Protein AF-A0A2D4GX31-F1 (afdb_monomer_lite)

pLDDT: mean 89.74, std 9.69, range [48.53, 98.44]

Organism: Micrurus corallinus (NCBI:txid54390)

Foldseek 3Di:
DFQFFDAFADPVPDPDAFPGWTFAWLPADPVNQWTDDPRGTDELQNLQCVQQNPQKGFDDLCLQQVQQQVQDQFHALDDDVPGGHRDDNQLSPQFFTKIARGDPPPHDPAKDWDQDPNGTIIGGFDCPDPVDPTSRGHDFRYAPDNQWTHDSSGTGGSVPRPDDDDCCVQQVVAAGAINVRAGFGHAQADDRRRPHGFGTGTPRRDHNDDDCVVVVVVCCCVVPVVVVVVVVVVCVVCVVVVVVVVVVVVVVVVVVD

InterPro domains:
  IPR000742 EGF-like domain [PS01186] (183-194)
  IPR000742 EGF-like domain [PS50026] (161-195)
  IPR006149 EB domain [PF01683] (144-188)
  IPR006586 ADAM, cysteine-rich domain [PF08516] (25-135)
  IPR006586 ADAM, cysteine-rich domain [SM00608] (24-158)
  IPR036436 Disintegrin domain superfamily [G3DSA:4.10.70.10] (1-26)
  IPR036436 Disintegrin domain superfamily [SSF57552] (3-27)

Radius of gyration: 32.81 Å; chains: 1; bounding box: 94×44×89 Å

Structure (mmCIF, N/CA/C/O backbone):
data_AF-A0A2D4GX31-F1
#
_entry.id   AF-A0A2D4GX31-F1
#
loop_
_atom_site.group_PDB
_atom_site.id
_atom_site.type_symbol
_atom_site.label_atom_id
_atom_site.label_alt_id
_atom_site.label_comp_id
_atom_site.label_asym_id
_atom_site.label_entity_id
_atom_site.label_seq_id
_atom_site.pdbx_PDB_ins_code
_atom_site.Cartn_x
_atom_site.Cartn_y
_atom_site.Cartn_z
_atom_site.occupancy
_atom_site.B_iso_or_equiv
_atom_site.auth_seq_id
_atom_site.auth_comp_id
_atom_site.auth_asym_id
_atom_site.auth_atom_id
_atom_site.pdbx_PDB_model_num
ATOM 1 N N . SER A 1 1 ? 9.917 0.798 2.228 1.00 49.06 1 SER A N 1
ATOM 2 C CA . SER A 1 1 ? 9.671 0.790 0.775 1.00 49.06 1 SER A CA 1
ATOM 3 C C . SER A 1 1 ? 8.301 0.177 0.585 1.00 49.06 1 SER A C 1
ATOM 5 O O . SER A 1 1 ? 8.062 -0.886 1.151 1.00 49.06 1 SER A O 1
ATOM 7 N N . ASN A 1 2 ? 7.386 0.909 -0.047 1.00 76.00 2 ASN A N 1
ATOM 8 C CA . ASN A 1 2 ? 6.004 0.488 -0.242 1.00 76.00 2 ASN A CA 1
ATOM 9 C C . ASN A 1 2 ? 5.959 -0.516 -1.400 1.00 76.00 2 AS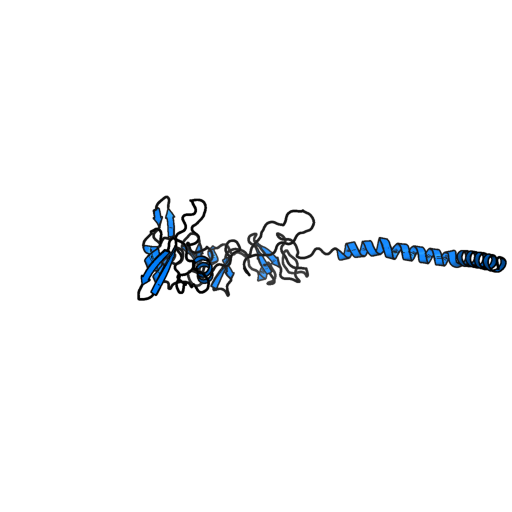N A C 1
ATOM 11 O O . ASN A 1 2 ? 6.206 -0.152 -2.540 1.00 76.00 2 ASN A O 1
ATOM 15 N N . THR A 1 3 ? 5.705 -1.789 -1.104 1.00 89.62 3 THR A N 1
ATOM 16 C CA . THR A 1 3 ? 5.734 -2.875 -2.101 1.00 89.62 3 THR A CA 1
ATOM 17 C C . THR A 1 3 ? 4.574 -2.833 -3.094 1.00 89.62 3 THR A C 1
ATOM 19 O O . THR A 1 3 ? 4.554 -3.635 -4.021 1.00 89.62 3 THR A O 1
ATOM 22 N N . CYS A 1 4 ? 3.581 -1.976 -2.854 1.00 95.31 4 CYS A N 1
ATOM 23 C CA . CYS A 1 4 ? 2.391 -1.842 -3.688 1.00 95.31 4 CYS A CA 1
ATOM 24 C C . CYS A 1 4 ? 2.489 -0.692 -4.694 1.00 95.31 4 CYS A C 1
ATOM 26 O O . CYS A 1 4 ? 1.616 -0.571 -5.545 1.00 95.31 4 CYS A O 1
ATOM 28 N N . ASP A 1 5 ? 3.535 0.121 -4.602 1.00 95.62 5 ASP A N 1
ATOM 29 C CA . ASP A 1 5 ? 3.815 1.213 -5.524 1.00 95.62 5 ASP A CA 1
ATOM 30 C C . ASP A 1 5 ? 4.698 0.708 -6.674 1.00 95.62 5 ASP A C 1
ATOM 32 O O . ASP A 1 5 ? 5.576 -0.137 -6.446 1.00 95.62 5 ASP A O 1
ATOM 36 N N . LEU A 1 6 ? 4.458 1.171 -7.902 1.00 94.62 6 LEU A N 1
ATOM 37 C CA . LEU A 1 6 ? 5.251 0.774 -9.069 1.00 94.62 6 LEU A CA 1
ATOM 38 C C . LEU A 1 6 ? 6.017 1.979 -9.612 1.00 94.62 6 LEU A C 1
ATOM 40 O O . LEU A 1 6 ? 5.527 3.090 -9.554 1.00 94.62 6 LEU A O 1
ATOM 44 N N . PRO A 1 7 ? 7.225 1.782 -10.156 1.00 92.38 7 PRO A N 1
ATOM 45 C CA . PRO A 1 7 ? 7.966 2.877 -10.762 1.00 92.38 7 PRO A CA 1
ATOM 46 C C . PRO A 1 7 ? 7.443 3.240 -12.161 1.00 92.38 7 PRO A C 1
ATOM 48 O O . PRO A 1 7 ? 7.182 2.370 -13.003 1.00 92.38 7 PRO A O 1
ATOM 51 N N . GLU A 1 8 ? 7.422 4.537 -12.452 1.00 91.00 8 GLU A N 1
ATOM 52 C CA . GLU A 1 8 ? 7.214 5.087 -13.789 1.00 91.00 8 GLU A CA 1
ATOM 53 C C . GLU A 1 8 ? 8.525 5.449 -14.487 1.00 91.00 8 GLU A C 1
ATOM 55 O O . GLU A 1 8 ? 9.498 5.911 -13.887 1.00 91.00 8 GLU A O 1
ATOM 60 N N . TYR A 1 9 ? 8.529 5.276 -15.807 1.00 88.81 9 TYR A N 1
ATOM 61 C CA . TYR A 1 9 ? 9.681 5.505 -16.661 1.00 88.81 9 TYR A CA 1
ATOM 62 C C . TYR A 1 9 ? 9.327 6.439 -17.812 1.00 88.81 9 TYR A C 1
ATOM 64 O O . TYR A 1 9 ? 8.427 6.191 -18.619 1.00 88.81 9 TYR A O 1
ATOM 72 N N . CYS A 1 10 ? 10.088 7.524 -17.930 1.00 85.88 10 CYS A N 1
ATOM 73 C CA . CYS A 1 10 ? 9.918 8.472 -19.018 1.00 85.88 10 CYS A CA 1
ATOM 74 C C . CYS A 1 10 ? 10.279 7.825 -20.361 1.00 85.88 10 CYS A C 1
ATOM 76 O O . CYS A 1 10 ? 11.410 7.392 -20.580 1.00 85.88 10 CYS A O 1
ATOM 78 N N . ASN A 1 11 ? 9.342 7.851 -21.308 1.00 77.81 11 ASN A N 1
ATOM 79 C CA . ASN A 1 11 ? 9.546 7.326 -22.659 1.00 77.81 11 ASN A CA 1
ATOM 80 C C . ASN A 1 11 ? 10.242 8.325 -23.616 1.00 77.81 11 ASN A C 1
ATOM 82 O O . ASN A 1 11 ? 10.341 8.069 -24.816 1.00 77.81 11 ASN A O 1
ATOM 86 N N . GLY A 1 12 ? 10.655 9.497 -23.121 1.00 79.69 12 GLY A N 1
ATOM 87 C CA . GLY A 1 12 ? 11.322 10.543 -23.906 1.00 79.69 12 GLY A CA 1
ATOM 88 C C . GLY A 1 12 ? 10.485 11.161 -25.036 1.00 79.69 12 GLY A C 1
ATOM 89 O O . GLY A 1 12 ? 11.030 11.909 -25.844 1.00 79.69 12 GLY A O 1
ATOM 90 N N . THR A 1 13 ? 9.187 10.847 -25.115 1.00 80.94 13 THR A N 1
ATOM 91 C CA . THR A 1 13 ? 8.262 11.351 -26.145 1.00 80.94 13 THR A CA 1
ATOM 92 C C . THR A 1 13 ? 7.475 12.562 -25.647 1.00 80.94 13 THR A C 1
ATOM 94 O O . THR A 1 13 ? 7.231 13.496 -26.409 1.00 80.94 13 THR A O 1
ATOM 97 N N . TYR A 1 14 ? 7.120 12.568 -24.361 1.00 80.69 14 TYR A N 1
ATOM 98 C CA . TYR A 1 14 ? 6.427 13.664 -23.684 1.00 80.69 14 TYR A CA 1
ATOM 99 C C . TYR A 1 14 ? 7.265 14.176 -22.510 1.00 80.69 14 TYR A C 1
ATOM 101 O O . TYR A 1 14 ? 8.136 13.465 -22.007 1.00 80.69 14 TYR A O 1
ATOM 109 N N . TYR A 1 15 ? 7.033 15.430 -22.111 1.00 85.62 15 TYR A N 1
ATOM 110 C CA . TYR A 1 15 ? 7.720 16.042 -20.968 1.00 85.62 15 TYR A CA 1
ATOM 111 C C . TYR A 1 15 ? 7.081 15.651 -19.628 1.00 85.62 15 TYR A C 1
ATOM 113 O O . TYR A 1 15 ? 7.758 15.694 -18.603 1.00 85.62 15 TYR A O 1
ATOM 121 N N . ASP A 1 16 ? 5.801 15.275 -19.648 1.00 88.19 16 ASP A N 1
ATOM 122 C CA . ASP A 1 16 ? 5.077 14.791 -18.479 1.00 88.19 16 ASP A CA 1
ATOM 123 C C . ASP A 1 16 ? 5.447 13.334 -18.171 1.00 88.19 16 ASP A C 1
ATOM 125 O O . ASP A 1 16 ? 5.651 12.515 -19.075 1.00 88.19 16 ASP A O 1
ATOM 129 N N . CYS A 1 17 ? 5.525 13.015 -16.877 1.00 88.00 17 CYS A N 1
ATOM 130 C CA . CYS A 1 17 ? 5.659 11.641 -16.401 1.00 88.00 17 CYS A CA 1
ATOM 131 C C . CYS A 1 17 ? 4.415 10.833 -16.818 1.00 88.00 17 CYS A C 1
ATOM 133 O O . CYS A 1 17 ? 3.320 11.406 -16.849 1.00 88.00 17 CYS A O 1
ATOM 135 N N . PRO A 1 18 ? 4.546 9.527 -17.131 1.00 88.81 18 PRO A N 1
ATOM 136 C CA . PRO A 1 18 ? 3.382 8.662 -17.283 1.00 88.81 18 PRO A CA 1
ATOM 137 C C . PRO A 1 18 ? 2.438 8.764 -16.081 1.00 88.81 18 PRO A C 1
ATOM 139 O O . PRO A 1 18 ? 2.860 9.120 -14.980 1.00 88.81 18 PRO A O 1
ATOM 142 N N . GLU A 1 19 ? 1.164 8.442 -16.306 1.00 90.12 19 GLU A N 1
ATOM 143 C CA . GLU A 1 19 ? 0.202 8.327 -15.210 1.00 90.12 19 GLU A CA 1
ATOM 144 C C . GLU A 1 19 ? 0.706 7.329 -14.164 1.00 90.12 19 GLU A C 1
ATOM 146 O O . GLU A 1 19 ? 1.157 6.239 -14.523 1.00 90.12 19 GLU A O 1
ATOM 151 N N . ASP A 1 20 ? 0.566 7.710 -12.896 1.00 92.12 20 ASP A N 1
ATOM 152 C CA . ASP A 1 20 ? 0.877 6.880 -11.736 1.00 92.12 20 ASP A CA 1
ATOM 153 C C . ASP A 1 20 ? 0.075 5.571 -11.784 1.00 92.12 20 ASP A C 1
ATOM 155 O O . ASP A 1 20 ? -1.160 5.566 -11.930 1.00 92.12 20 ASP A O 1
ATOM 159 N N . VAL A 1 21 ? 0.786 4.448 -11.716 1.00 95.12 21 VAL A N 1
ATOM 160 C CA . VAL A 1 21 ? 0.189 3.118 -11.661 1.00 95.12 21 VAL A CA 1
ATOM 161 C C . VAL A 1 21 ? 0.748 2.364 -10.475 1.00 95.12 21 VAL A C 1
ATOM 163 O O . VAL A 1 21 ? 1.925 2.403 -10.168 1.00 95.12 21 VAL A O 1
ATOM 166 N N . TYR A 1 22 ? -0.096 1.560 -9.856 1.00 95.56 22 TYR A N 1
ATOM 167 C CA . TYR A 1 22 ? 0.274 0.822 -8.659 1.00 95.56 22 TYR A CA 1
ATOM 168 C C . TYR A 1 22 ? -0.137 -0.636 -8.775 1.00 95.56 22 TYR A C 1
ATOM 170 O O . TYR A 1 22 ? -0.922 -1.006 -9.650 1.00 95.56 22 TYR A O 1
ATOM 178 N N . VAL A 1 23 ? 0.399 -1.490 -7.907 1.00 95.88 23 VAL A N 1
ATOM 179 C CA . VAL A 1 23 ? 0.028 -2.905 -7.837 1.00 95.88 23 VAL A CA 1
ATOM 180 C C . VAL A 1 23 ? -1.467 -3.024 -7.563 1.00 95.88 23 VAL A C 1
ATOM 182 O O . VAL A 1 23 ? -1.984 -2.409 -6.636 1.00 95.88 23 VAL A O 1
ATOM 185 N N . MET A 1 24 ? -2.151 -3.842 -8.362 1.00 95.19 24 MET A N 1
ATOM 186 C CA . MET A 1 24 ? -3.598 -4.025 -8.298 1.00 95.19 24 MET A CA 1
ATOM 187 C C . MET A 1 24 ? -4.100 -4.317 -6.876 1.00 95.19 24 MET A C 1
ATOM 189 O O . MET A 1 24 ? -3.535 -5.150 -6.157 1.00 95.19 24 MET A O 1
ATOM 193 N N . ASP A 1 25 ? -5.209 -3.672 -6.516 1.00 95.88 25 ASP A N 1
ATOM 194 C CA . ASP A 1 25 ? -5.864 -3.841 -5.222 1.00 95.88 25 ASP A CA 1
ATOM 195 C C . ASP A 1 25 ? -6.162 -5.313 -4.920 1.00 95.88 25 ASP A C 1
ATOM 197 O O . ASP A 1 25 ? -6.578 -6.084 -5.787 1.00 95.88 25 ASP A O 1
ATOM 201 N N . GLY A 1 26 ? -5.933 -5.711 -3.670 1.00 94.31 26 GLY A N 1
ATOM 202 C CA . GLY A 1 26 ? -6.072 -7.092 -3.213 1.00 94.31 26 GLY A CA 1
ATOM 203 C C . GLY A 1 26 ? -4.835 -7.967 -3.436 1.00 94.31 26 GLY A C 1
ATOM 204 O O . GLY A 1 26 ? -4.835 -9.120 -2.999 1.00 94.31 26 GLY A O 1
ATOM 205 N N . TYR A 1 27 ? -3.764 -7.455 -4.054 1.00 94.31 27 TYR A N 1
ATOM 206 C CA . TYR A 1 27 ? -2.485 -8.168 -4.086 1.00 94.31 27 TYR A CA 1
ATOM 207 C C . TYR A 1 27 ? -1.903 -8.295 -2.663 1.00 94.31 27 TYR A C 1
ATOM 209 O O . TYR A 1 27 ? -1.834 -7.297 -1.944 1.00 94.31 27 TYR A O 1
ATOM 217 N N . PRO A 1 28 ? -1.485 -9.493 -2.216 1.00 93.44 28 PRO A N 1
ATOM 218 C CA . PRO A 1 28 ? -0.975 -9.685 -0.863 1.00 93.44 28 PRO A CA 1
ATOM 219 C C . PRO A 1 28 ? 0.389 -9.013 -0.668 1.00 93.44 28 PRO A C 1
ATOM 221 O O . PRO A 1 28 ? 1.312 -9.188 -1.462 1.00 93.44 28 PRO A O 1
ATOM 224 N N . CYS A 1 29 ? 0.546 -8.306 0.446 1.00 93.81 29 CYS A N 1
ATOM 225 C CA . CYS A 1 29 ? 1.770 -7.612 0.831 1.00 93.81 29 CYS A CA 1
ATOM 226 C C . CYS A 1 29 ? 2.114 -7.888 2.309 1.00 93.81 29 CYS A C 1
ATOM 228 O O . CYS A 1 29 ? 1.449 -8.686 2.977 1.00 93.81 29 CYS A O 1
ATOM 230 N N . ASN A 1 30 ? 3.222 -7.326 2.809 1.00 91.75 30 ASN A N 1
ATOM 231 C CA . ASN A 1 30 ? 3.697 -7.546 4.185 1.00 91.75 30 ASN A CA 1
ATOM 232 C C . ASN A 1 30 ? 3.781 -9.042 4.582 1.00 91.75 30 ASN A C 1
ATOM 234 O O . ASN A 1 30 ? 3.255 -9.473 5.607 1.00 91.75 30 ASN A O 1
ATOM 238 N N . ASN A 1 31 ? 4.418 -9.870 3.744 1.00 89.56 31 ASN A N 1
ATOM 239 C CA . ASN A 1 31 ? 4.483 -11.331 3.919 1.00 89.56 31 ASN A CA 1
ATOM 240 C C . ASN A 1 31 ? 3.099 -12.012 3.984 1.00 89.56 31 ASN A C 1
ATOM 242 O O . ASN A 1 31 ? 2.882 -12.893 4.815 1.00 89.56 31 ASN A O 1
ATOM 246 N N . MET A 1 32 ? 2.176 -11.607 3.102 1.00 87.00 32 MET A N 1
ATOM 247 C CA . MET A 1 32 ? 0.789 -12.102 3.022 1.00 87.00 32 MET A CA 1
ATOM 248 C C . MET A 1 32 ? -0.073 -11.768 4.246 1.00 87.00 32 MET A C 1
ATOM 250 O O . MET A 1 32 ? -1.082 -12.429 4.489 1.00 87.00 32 MET A O 1
ATOM 254 N N . LYS A 1 33 ? 0.332 -10.768 5.033 1.00 90.69 33 LYS A N 1
ATOM 255 C CA . LYS A 1 33 ? -0.422 -10.338 6.210 1.00 90.69 33 LYS A CA 1
ATOM 256 C C . LYS A 1 33 ? -1.386 -9.213 5.919 1.00 90.69 33 LYS A C 1
ATOM 258 O O . LYS A 1 33 ? -2.338 -9.119 6.668 1.00 90.69 33 LYS A O 1
ATOM 263 N N . ASP A 1 34 ? -1.164 -8.428 4.870 1.00 95.12 34 ASP A N 1
ATOM 264 C CA . ASP A 1 34 ? -2.003 -7.297 4.467 1.00 95.12 34 ASP A CA 1
ATOM 265 C C . ASP A 1 34 ? -2.187 -7.307 2.942 1.00 95.12 34 ASP A C 1
ATOM 267 O O . ASP A 1 34 ? -1.630 -8.165 2.246 1.00 95.12 34 ASP A O 1
ATOM 271 N N . TYR A 1 35 ? -2.975 -6.370 2.416 1.00 96.06 35 TYR A N 1
ATOM 272 C CA . TYR A 1 35 ? -3.295 -6.292 0.994 1.00 96.06 35 TYR A CA 1
ATOM 273 C C . TYR A 1 35 ? -3.043 -4.891 0.448 1.00 96.06 35 TYR A C 1
ATOM 275 O O . TYR A 1 35 ? -3.373 -3.900 1.097 1.00 96.06 35 TYR A O 1
ATOM 283 N N . CYS A 1 36 ? -2.497 -4.819 -0.765 1.00 95.88 36 CYS A N 1
ATOM 284 C CA . CYS A 1 36 ? -2.383 -3.575 -1.510 1.00 95.88 36 CYS A CA 1
ATOM 285 C C . CYS A 1 36 ? -3.768 -2.959 -1.707 1.00 95.88 36 CYS A C 1
ATOM 287 O O . CYS A 1 36 ? -4.708 -3.658 -2.100 1.00 95.88 36 CYS A O 1
ATOM 289 N N . TYR A 1 37 ? -3.879 -1.661 -1.450 1.00 95.44 37 TYR A N 1
ATOM 290 C CA . TYR A 1 37 ? -5.068 -0.881 -1.763 1.00 95.44 37 TYR A CA 1
ATOM 291 C C . TYR A 1 37 ? -4.650 0.538 -2.155 1.00 95.44 37 TYR A C 1
ATOM 293 O O . TYR A 1 37 ? -3.952 1.198 -1.385 1.00 95.44 37 TYR A O 1
ATOM 301 N N . ASN A 1 38 ? -5.048 1.008 -3.341 1.00 93.75 38 ASN A N 1
ATOM 302 C CA . ASN A 1 38 ? -4.620 2.289 -3.917 1.00 93.75 38 ASN A CA 1
ATOM 303 C C . ASN A 1 38 ? -3.095 2.500 -3.833 1.00 93.75 38 ASN A C 1
ATOM 305 O O . ASN A 1 38 ? -2.618 3.562 -3.439 1.00 93.75 38 ASN A O 1
ATOM 309 N N . GLY A 1 39 ? -2.336 1.444 -4.126 1.00 94.12 39 GLY A N 1
ATOM 310 C CA . GLY A 1 39 ? -0.876 1.471 -4.140 1.00 94.12 39 GLY A CA 1
ATOM 311 C C . GLY A 1 39 ? -0.196 1.508 -2.783 1.00 94.12 39 GLY A C 1
ATOM 312 O O . GLY A 1 39 ? 1.023 1.616 -2.733 1.00 94.12 39 GLY A O 1
ATOM 313 N N . ILE A 1 40 ? -0.924 1.350 -1.676 1.00 93.69 40 ILE A N 1
ATOM 314 C CA . ILE A 1 40 ? -0.356 1.349 -0.324 1.00 93.69 40 ILE A CA 1
ATOM 315 C C . ILE A 1 40 ? -0.508 -0.033 0.317 1.00 93.69 40 ILE A C 1
ATOM 317 O O . ILE A 1 40 ? -1.581 -0.635 0.281 1.00 93.69 40 ILE A O 1
ATOM 321 N N . CYS A 1 41 ? 0.579 -0.537 0.911 1.00 94.88 41 CYS A N 1
ATOM 322 C CA . CYS A 1 41 ? 0.546 -1.664 1.845 1.00 94.88 41 CYS A CA 1
ATOM 323 C C . CYS A 1 41 ? 0.513 -1.143 3.285 1.00 94.88 41 CYS A C 1
ATOM 325 O O . CYS A 1 41 ? 1.570 -0.882 3.865 1.00 94.88 41 CYS A O 1
ATOM 327 N N . GLU A 1 42 ? -0.675 -0.992 3.866 1.00 92.88 42 GLU A N 1
ATOM 328 C CA . GLU A 1 42 ? -0.809 -0.524 5.247 1.00 92.88 42 GLU A CA 1
ATOM 329 C C . GLU A 1 42 ? -1.104 -1.679 6.209 1.00 92.88 42 GLU A C 1
ATOM 331 O O . GLU A 1 42 ? -1.934 -2.543 5.933 1.00 92.88 42 GLU A O 1
ATOM 336 N N . SER A 1 43 ? -0.441 -1.659 7.365 1.00 94.94 43 SER A N 1
ATOM 337 C CA . SER A 1 43 ? -0.712 -2.553 8.487 1.00 94.94 43 SER A CA 1
ATOM 338 C C . SER A 1 43 ? -1.182 -1.751 9.702 1.00 94.94 43 SER A C 1
ATOM 340 O O . SER A 1 43 ? -0.866 -0.572 9.855 1.00 94.94 43 SER A O 1
ATOM 342 N N . TYR A 1 44 ? -1.860 -2.402 10.646 1.00 96.81 44 TYR A N 1
ATOM 343 C CA . TYR A 1 44 ? -2.223 -1.748 11.909 1.00 96.81 44 TYR A CA 1
ATOM 344 C C . TYR A 1 44 ? -1.004 -1.224 12.676 1.00 96.81 44 TYR A C 1
ATOM 346 O O . TYR A 1 44 ? -1.077 -0.159 13.279 1.00 96.81 44 TYR A O 1
ATOM 354 N N . ASP A 1 45 ? 0.103 -1.973 12.680 1.00 95.50 45 ASP A N 1
ATOM 355 C CA . ASP A 1 45 ? 1.313 -1.575 13.401 1.00 95.50 45 ASP A CA 1
ATOM 356 C C . ASP A 1 45 ? 1.936 -0.324 12.768 1.00 95.50 45 ASP A C 1
ATOM 358 O O . ASP A 1 45 ? 2.235 0.626 13.487 1.00 95.50 45 ASP A O 1
ATOM 362 N N . SER A 1 46 ? 2.056 -0.277 11.435 1.00 94.56 46 SER A N 1
ATOM 363 C CA . SER A 1 46 ? 2.584 0.900 10.728 1.00 94.56 46 SER A CA 1
ATOM 364 C C . SER A 1 46 ? 1.703 2.134 10.926 1.00 94.56 46 SER A C 1
ATOM 366 O O . SER A 1 46 ? 2.223 3.211 11.228 1.00 94.56 46 SER A O 1
ATOM 368 N N . GLN A 1 47 ? 0.377 1.973 10.873 1.00 95.50 47 GLN A N 1
ATOM 369 C CA . GLN A 1 47 ? -0.552 3.070 11.125 1.00 95.50 47 GLN A CA 1
ATOM 370 C C . GLN A 1 47 ? -0.462 3.548 12.586 1.00 95.50 47 GLN A C 1
ATOM 372 O O . GLN A 1 47 ? -0.420 4.751 12.847 1.00 95.50 47 GLN A O 1
ATOM 377 N N . CYS A 1 48 ? -0.354 2.628 13.553 1.00 95.19 48 CYS A N 1
ATOM 378 C CA . CYS A 1 48 ? -0.131 2.971 14.959 1.00 95.19 48 CYS A CA 1
ATOM 379 C C . CYS A 1 48 ? 1.179 3.741 15.172 1.00 95.19 48 CYS A C 1
ATOM 381 O O . CYS A 1 48 ? 1.179 4.735 15.901 1.00 95.19 48 CYS A O 1
ATOM 383 N N . GLU A 1 49 ? 2.281 3.320 14.545 1.00 93.69 49 GLU A N 1
ATOM 384 C CA . GLU A 1 49 ? 3.560 4.034 14.629 1.00 93.69 49 GLU A CA 1
ATOM 385 C C . GLU A 1 49 ? 3.490 5.429 14.000 1.00 93.69 49 GLU A C 1
ATOM 387 O O . GLU A 1 49 ? 4.071 6.370 14.544 1.00 93.69 49 GLU A O 1
ATOM 392 N N . SER A 1 50 ? 2.749 5.588 12.898 1.00 92.00 50 SER A N 1
ATOM 393 C CA . SER A 1 50 ? 2.539 6.891 12.259 1.00 92.00 50 SER A CA 1
ATOM 394 C C . SER A 1 50 ? 1.737 7.856 13.137 1.00 92.00 50 SER A C 1
ATOM 396 O O . SER A 1 50 ? 1.989 9.058 13.104 1.00 92.00 50 SER A O 1
ATOM 398 N N . LEU A 1 51 ? 0.767 7.352 13.906 1.00 91.00 51 LEU A N 1
ATOM 399 C CA . LEU A 1 51 ? -0.126 8.176 14.729 1.00 91.00 51 LEU A CA 1
ATOM 400 C C . LEU A 1 51 ? 0.431 8.474 16.126 1.00 91.00 51 LEU A C 1
ATOM 402 O O . LEU A 1 51 ? 0.244 9.573 16.646 1.00 91.00 51 LEU A O 1
ATOM 406 N N . PHE A 1 52 ? 1.084 7.492 16.751 1.00 90.81 52 PHE A N 1
ATOM 407 C CA . PHE A 1 52 ? 1.484 7.542 18.164 1.00 90.81 52 PHE A CA 1
ATOM 408 C C . PHE A 1 52 ? 2.999 7.412 18.374 1.00 90.81 52 PHE A C 1
ATOM 410 O O . PHE A 1 52 ? 3.468 7.327 19.511 1.00 90.81 52 PHE A O 1
ATOM 417 N N . GLY A 1 53 ? 3.769 7.412 17.286 1.00 90.06 53 GLY A N 1
ATOM 418 C CA . GLY A 1 53 ? 5.221 7.354 17.301 1.00 90.06 53 GLY A CA 1
ATOM 419 C C . GLY A 1 53 ? 5.792 5.935 17.319 1.00 90.06 53 GLY A C 1
ATOM 420 O O . GLY A 1 53 ? 5.113 4.932 17.541 1.00 90.06 53 GLY A O 1
ATOM 421 N N . LYS A 1 54 ? 7.106 5.863 17.088 1.00 90.81 54 LYS A N 1
ATOM 422 C CA . LYS A 1 54 ? 7.854 4.608 16.953 1.00 90.81 54 LYS A CA 1
ATOM 423 C C . LYS A 1 54 ? 7.668 3.683 18.161 1.00 90.81 54 LYS A C 1
ATOM 425 O O . LYS A 1 54 ? 7.899 4.092 19.302 1.00 90.81 54 LYS A O 1
ATOM 430 N N . GLY A 1 55 ? 7.363 2.415 17.894 1.00 91.25 55 GLY A N 1
ATOM 431 C CA . GLY A 1 55 ? 7.127 1.385 18.906 1.00 91.25 55 GLY A CA 1
ATOM 432 C C . GLY A 1 55 ? 5.662 1.198 19.302 1.00 91.25 55 GLY A C 1
ATOM 433 O O . GLY A 1 55 ? 5.366 0.204 19.970 1.00 91.25 55 GLY A O 1
ATOM 434 N N . ALA A 1 56 ? 4.759 2.089 18.876 1.00 93.81 56 ALA A N 1
ATOM 435 C CA . ALA A 1 56 ? 3.327 1.856 18.993 1.00 93.81 56 ALA A CA 1
ATOM 436 C C . ALA A 1 56 ? 2.914 0.632 18.162 1.00 93.81 56 ALA A C 1
ATOM 438 O O . ALA A 1 56 ? 3.464 0.367 17.097 1.00 93.81 56 ALA A O 1
ATOM 439 N N . LYS A 1 57 ? 1.952 -0.138 18.667 1.00 96.00 57 LYS A N 1
ATOM 440 C CA . LYS A 1 57 ? 1.503 -1.390 18.041 1.00 96.00 57 LYS A CA 1
ATOM 441 C C . LYS A 1 57 ? -0.005 -1.491 18.012 1.00 96.00 57 LYS A C 1
ATOM 443 O O . LYS A 1 57 ? -0.677 -0.910 18.868 1.00 96.00 57 LYS A O 1
ATOM 448 N N . ARG A 1 58 ? -0.524 -2.312 17.103 1.00 96.56 58 ARG A N 1
ATOM 449 C CA . ARG A 1 58 ? -1.915 -2.757 17.070 1.00 96.56 58 ARG A CA 1
ATOM 450 C C . ARG A 1 58 ? -2.359 -3.202 18.462 1.00 96.56 58 ARG A C 1
ATOM 452 O O . ARG A 1 58 ? -1.720 -4.039 19.101 1.00 96.56 58 ARG A O 1
ATOM 459 N N . GLY A 1 59 ? -3.477 -2.658 18.931 1.00 96.69 59 GLY A N 1
ATOM 460 C CA . GLY A 1 59 ? -4.110 -3.132 20.153 1.00 96.69 59 GLY A CA 1
ATOM 461 C C . GLY A 1 59 ? -4.707 -4.538 19.990 1.00 96.69 59 GLY A C 1
ATOM 462 O O . GLY A 1 59 ? -5.072 -4.948 18.887 1.00 96.69 59 GLY A O 1
ATOM 463 N N . PRO A 1 60 ? -4.863 -5.304 21.077 1.00 96.81 60 PRO A N 1
ATOM 464 C CA . PRO A 1 60 ? -5.631 -6.544 21.038 1.00 96.81 60 PRO A CA 1
ATOM 465 C C . PRO A 1 60 ? -7.068 -6.301 20.554 1.00 96.81 60 PRO A C 1
ATOM 467 O O . PRO A 1 60 ? -7.617 -5.218 20.769 1.00 96.81 60 PRO A O 1
ATOM 470 N N . ASN A 1 61 ? -7.708 -7.310 19.951 1.00 96.81 61 ASN A N 1
ATOM 471 C CA . ASN A 1 61 ? -9.049 -7.166 19.359 1.00 96.81 61 ASN A CA 1
ATOM 472 C C . ASN A 1 61 ? -10.078 -6.565 20.334 1.00 96.81 61 ASN A C 1
ATOM 474 O O . ASN A 1 61 ? -10.904 -5.759 19.917 1.00 96.81 61 ASN A O 1
ATOM 478 N N . ILE A 1 62 ? -9.972 -6.854 21.637 1.00 96.31 62 ILE A N 1
ATOM 479 C CA . ILE A 1 62 ? -10.854 -6.285 22.668 1.00 96.31 62 ILE A CA 1
ATOM 480 C C . ILE A 1 62 ? -10.852 -4.745 22.693 1.00 96.31 62 ILE A C 1
ATOM 482 O O . ILE A 1 62 ? -11.899 -4.153 22.953 1.00 96.31 62 ILE A O 1
ATOM 486 N N . CYS A 1 63 ? -9.722 -4.091 22.379 1.00 97.00 63 CYS A N 1
ATOM 487 C CA . CYS A 1 63 ? -9.640 -2.631 22.272 1.00 97.00 63 CYS A CA 1
ATOM 488 C C . CYS A 1 63 ? -10.606 -2.105 21.205 1.00 97.00 63 CYS A C 1
ATOM 490 O O . CYS A 1 63 ? -11.355 -1.165 21.453 1.00 97.00 63 CYS A O 1
ATOM 492 N N . PHE A 1 64 ? -10.614 -2.755 20.044 1.00 97.88 64 PHE A N 1
ATOM 493 C CA . PHE A 1 64 ? -11.454 -2.401 18.909 1.00 97.88 64 PHE A CA 1
ATOM 494 C C . PHE A 1 64 ? -12.908 -2.778 19.173 1.00 97.88 64 PHE A C 1
ATOM 496 O O . PHE A 1 64 ? -13.785 -1.928 19.109 1.00 97.88 64 PHE A O 1
ATOM 503 N N . GLU A 1 65 ? -13.174 -4.032 19.537 1.00 97.19 65 GLU A N 1
ATOM 504 C CA . GLU A 1 65 ? -14.526 -4.562 19.745 1.00 97.19 65 GLU A CA 1
ATOM 505 C C . GLU A 1 65 ? -15.325 -3.736 20.760 1.00 97.19 65 GLU A C 1
ATOM 507 O O . GLU A 1 65 ? -16.475 -3.374 20.512 1.00 97.19 65 GLU A O 1
ATOM 512 N N . ARG A 1 66 ? -14.707 -3.366 21.889 1.00 96.12 66 ARG A N 1
ATOM 513 C CA . ARG A 1 66 ? -15.371 -2.575 22.932 1.00 96.12 66 ARG A CA 1
ATOM 514 C C . ARG A 1 66 ? -15.553 -1.119 22.532 1.00 96.12 66 ARG A C 1
ATOM 516 O O . ARG A 1 66 ? -16.618 -0.567 22.801 1.00 96.12 66 ARG A O 1
ATOM 523 N N . ALA A 1 67 ? -14.544 -0.490 21.938 1.00 96.75 67 ALA A N 1
ATOM 524 C CA . ALA A 1 67 ? -14.613 0.922 21.589 1.00 96.75 67 ALA A CA 1
ATOM 525 C C . ALA A 1 67 ? -15.511 1.151 20.369 1.00 96.75 67 ALA A C 1
ATOM 527 O O . ALA A 1 67 ? -16.475 1.906 20.453 1.00 96.75 67 ALA A O 1
ATOM 528 N N . ASN A 1 68 ? -15.284 0.420 19.279 1.00 98.06 68 ASN A N 1
ATOM 529 C CA . ASN A 1 68 ? -15.995 0.595 18.015 1.00 98.06 68 ASN A CA 1
ATOM 530 C C . ASN A 1 68 ? -17.481 0.191 18.066 1.00 98.06 68 ASN A C 1
ATOM 532 O O . ASN A 1 68 ? -18.279 0.653 17.249 1.00 98.06 68 ASN A O 1
ATOM 536 N N . SER A 1 69 ? -17.894 -0.603 19.061 1.00 97.44 69 SER A N 1
ATOM 537 C CA . SER A 1 69 ? -19.316 -0.865 19.339 1.00 97.44 69 SER A CA 1
ATOM 538 C C . SER A 1 69 ? -20.084 0.339 19.912 1.00 97.44 69 SER A C 1
ATOM 540 O O . SER A 1 69 ? -21.319 0.346 19.883 1.00 97.44 69 SER A O 1
ATOM 542 N N . LYS A 1 70 ? -19.385 1.358 20.441 1.00 96.75 70 LYS A N 1
ATOM 543 C CA . LYS A 1 70 ? -20.015 2.529 21.074 1.00 96.75 70 LYS A CA 1
ATOM 544 C C . LYS A 1 70 ? -20.668 3.443 20.046 1.00 96.75 70 LYS A C 1
ATOM 546 O O . LYS A 1 70 ? -21.760 3.939 20.316 1.00 96.75 70 LYS A O 1
ATOM 551 N N . GLY A 1 71 ? -20.057 3.598 18.868 1.00 95.88 71 GLY A N 1
ATOM 552 C CA . GLY A 1 71 ? -20.527 4.520 17.832 1.00 95.88 71 GLY A CA 1
ATOM 553 C C . GLY A 1 71 ? -20.424 5.963 18.302 1.00 95.88 71 GLY A C 1
ATOM 554 O O . GLY A 1 71 ? -21.408 6.694 18.268 1.00 95.88 71 GLY A O 1
ATOM 555 N N . ASP A 1 72 ? -19.250 6.340 18.799 1.00 94.12 72 ASP A N 1
ATOM 556 C CA . ASP A 1 72 ? -18.913 7.698 19.215 1.00 94.12 72 ASP A CA 1
ATOM 557 C C . ASP A 1 72 ? -17.639 8.176 18.496 1.00 94.12 72 ASP A C 1
ATOM 559 O O . ASP A 1 72 ? -17.046 7.450 17.693 1.00 94.12 72 ASP A O 1
ATOM 563 N N . ARG A 1 73 ? -17.205 9.405 18.783 1.00 91.62 73 ARG A N 1
ATOM 564 C CA . ARG A 1 73 ? -16.019 10.027 18.170 1.00 91.62 73 ARG A CA 1
ATOM 565 C C . ARG A 1 73 ? -14.716 9.228 18.332 1.00 91.62 73 ARG A C 1
ATOM 567 O O . ARG A 1 73 ? -13.808 9.368 17.522 1.00 91.62 73 ARG A O 1
ATOM 574 N N . PHE A 1 74 ? -14.622 8.371 19.349 1.00 93.19 74 PHE A N 1
ATOM 575 C CA . PHE A 1 74 ? -13.430 7.574 19.649 1.00 93.19 74 PHE A CA 1
ATOM 576 C C . PHE A 1 74 ? -13.595 6.092 19.292 1.00 93.19 74 PHE A C 1
ATOM 578 O O . PHE A 1 74 ? -12.659 5.317 19.462 1.00 93.19 74 PHE A O 1
ATOM 585 N N . GLY A 1 75 ? -14.762 5.677 18.802 1.00 95.81 75 GLY A N 1
ATOM 586 C CA . GLY A 1 75 ? -14.996 4.307 18.372 1.00 95.81 75 GLY A CA 1
ATOM 587 C C . GLY A 1 75 ? -16.234 4.186 17.495 1.00 95.81 75 GLY A C 1
ATOM 588 O O . GLY A 1 75 ? -17.361 4.207 17.993 1.00 95.81 75 GLY A O 1
ATOM 589 N N . ASN A 1 76 ? -16.032 4.023 16.189 1.00 96.50 76 ASN A N 1
ATOM 590 C CA . ASN A 1 76 ? -17.094 3.969 15.184 1.00 96.50 76 ASN A CA 1
ATOM 591 C C . ASN A 1 76 ? -16.629 3.295 13.880 1.00 96.50 76 ASN A C 1
ATOM 593 O O . ASN A 1 76 ? -15.435 3.091 13.673 1.00 96.50 76 ASN A O 1
ATOM 597 N N . CYS A 1 77 ? -17.585 2.975 13.006 1.00 96.75 77 CYS A N 1
ATOM 598 C CA . CYS A 1 77 ? -17.387 2.503 11.630 1.00 96.75 77 CYS A CA 1
ATOM 599 C C . CYS A 1 77 ? -17.771 3.608 10.636 1.00 96.75 77 CYS A C 1
ATOM 601 O O . CYS A 1 77 ? -18.654 3.429 9.795 1.00 96.75 77 CYS A O 1
ATOM 603 N N . GLY A 1 78 ? -17.147 4.776 10.788 1.00 92.25 78 GLY A N 1
ATOM 604 C CA . GLY A 1 78 ? -17.431 5.958 9.988 1.00 92.25 78 GLY A CA 1
ATOM 605 C C . GLY A 1 78 ? -18.684 6.710 10.439 1.00 92.25 78 GLY A C 1
ATOM 606 O O . GLY A 1 78 ? -19.226 6.504 11.533 1.00 92.25 78 GLY A O 1
ATOM 607 N N . MET A 1 79 ? -19.140 7.610 9.572 1.00 90.19 79 MET A N 1
ATOM 608 C CA . MET A 1 79 ? -20.271 8.499 9.824 1.00 90.19 79 MET A CA 1
ATOM 609 C C . MET A 1 79 ? -21.374 8.293 8.789 1.00 90.19 79 MET A C 1
ATOM 611 O O . MET A 1 79 ? -21.111 8.042 7.615 1.00 90.19 79 MET A O 1
ATOM 615 N N . ASN A 1 80 ? -22.621 8.435 9.230 1.00 89.69 80 ASN A N 1
ATOM 616 C CA . ASN A 1 80 ? -23.789 8.537 8.367 1.00 89.69 80 ASN A CA 1
ATOM 617 C C . ASN A 1 80 ? -24.464 9.889 8.628 1.00 89.69 80 ASN A C 1
ATOM 619 O O . ASN A 1 80 ? -25.162 10.074 9.633 1.00 89.69 80 ASN A O 1
ATOM 623 N N . GLY A 1 81 ? -24.193 10.857 7.749 1.00 87.62 81 GLY A N 1
ATOM 624 C CA . GLY A 1 81 ? -24.502 12.261 8.004 1.00 87.62 81 GLY A CA 1
ATOM 625 C C . GLY A 1 81 ? -23.747 12.761 9.247 1.00 87.62 81 GLY A C 1
ATOM 626 O O . GLY A 1 81 ? -22.537 12.565 9.323 1.00 87.62 81 GLY A O 1
ATOM 627 N N . PRO A 1 82 ? -24.423 13.368 10.239 1.00 87.81 82 PRO A N 1
ATOM 628 C CA . PRO A 1 82 ? -23.768 13.881 11.445 1.00 87.81 82 PRO A CA 1
ATOM 629 C C . PRO A 1 82 ? -23.502 12.809 12.515 1.00 87.81 82 PRO A C 1
ATOM 631 O O . PRO A 1 82 ? -22.905 13.111 13.545 1.00 87.81 82 PRO A O 1
ATOM 634 N N . ASN A 1 83 ? -23.987 11.577 12.327 1.00 92.25 83 ASN A N 1
ATOM 635 C CA . ASN A 1 83 ? -23.976 10.555 13.371 1.00 92.25 83 ASN A CA 1
ATOM 636 C C . ASN A 1 83 ? -22.879 9.518 13.134 1.00 92.25 83 ASN A C 1
ATOM 638 O O . ASN A 1 83 ? -22.759 8.967 12.038 1.00 92.25 83 ASN A O 1
ATOM 642 N N . PHE A 1 84 ? -22.149 9.182 14.193 1.00 94.31 84 PHE A N 1
ATOM 643 C CA . PHE A 1 84 ? -21.219 8.059 14.193 1.00 94.31 84 PHE A CA 1
ATOM 644 C C . PHE A 1 84 ? -21.963 6.724 14.112 1.00 94.31 84 PHE A C 1
ATOM 646 O O . PHE A 1 84 ? -22.971 6.497 14.787 1.00 94.31 84 PHE A O 1
ATOM 653 N N . VAL A 1 85 ? -21.448 5.817 13.286 1.00 96.31 85 VAL A N 1
ATOM 654 C CA . VAL A 1 85 ? -22.033 4.492 13.078 1.00 96.31 85 VAL A CA 1
ATOM 655 C C . VAL A 1 85 ? -21.387 3.495 14.035 1.00 96.31 85 VAL A C 1
ATOM 657 O O . VAL A 1 85 ? -20.165 3.373 14.097 1.00 96.31 85 VAL A O 1
ATOM 660 N N . LYS A 1 86 ? -22.203 2.742 14.777 1.00 98.12 86 LYS A N 1
ATOM 661 C CA . LYS A 1 86 ? -21.718 1.621 15.595 1.00 98.12 86 LYS A CA 1
ATOM 662 C C . LYS A 1 86 ? -21.211 0.502 14.695 1.00 98.12 86 LYS A C 1
ATOM 664 O O . LYS A 1 86 ? -21.920 0.076 13.784 1.00 98.12 86 LYS A O 1
ATOM 669 N N . CYS A 1 87 ? -20.031 -0.028 14.987 1.00 98.44 87 CYS A N 1
ATOM 670 C CA . CYS A 1 87 ? -19.557 -1.221 14.304 1.00 98.44 87 CYS A CA 1
ATOM 671 C C . CYS A 1 87 ? -20.320 -2.465 14.767 1.00 98.44 87 CYS A C 1
ATOM 673 O O . CYS A 1 87 ? -20.610 -2.638 15.953 1.00 98.44 87 CYS A O 1
ATOM 675 N N . SER A 1 88 ? -20.576 -3.378 13.831 1.00 98.12 88 SER A N 1
ATOM 676 C CA . SER A 1 88 ? -20.898 -4.763 14.173 1.00 98.12 88 SER A CA 1
ATOM 677 C C . SER A 1 88 ? -19.657 -5.463 14.738 1.00 98.12 88 SER A C 1
ATOM 679 O O . SER A 1 88 ? -18.528 -5.034 14.494 1.00 98.12 88 SER A O 1
ATOM 681 N N . GLN A 1 89 ? -19.846 -6.586 15.435 1.00 96.25 89 GLN A N 1
ATOM 682 C CA . GLN A 1 89 ? -18.722 -7.383 15.939 1.00 96.25 89 GLN A CA 1
ATOM 683 C C . GLN A 1 89 ? -17.739 -7.758 14.815 1.00 96.25 89 GLN A C 1
ATOM 685 O O . GLN A 1 89 ? -16.532 -7.598 14.976 1.00 96.25 89 GLN A O 1
ATOM 690 N N . ALA A 1 90 ? -18.260 -8.190 13.660 1.00 97.19 90 ALA A N 1
ATOM 691 C CA . ALA A 1 90 ? -17.457 -8.601 12.507 1.00 97.19 90 ALA A CA 1
ATOM 692 C C . ALA A 1 90 ? -16.648 -7.450 11.879 1.00 97.19 90 ALA A C 1
ATOM 694 O O . ALA A 1 90 ? -15.581 -7.692 11.327 1.00 97.19 90 ALA A O 1
ATOM 695 N N . ASN A 1 91 ? -17.136 -6.211 11.984 1.00 98.38 91 ASN A N 1
ATOM 696 C CA . ASN A 1 91 ? -16.510 -5.028 11.384 1.00 98.38 91 ASN A CA 1
ATOM 697 C C . ASN A 1 91 ? -15.712 -4.191 12.389 1.00 98.38 91 ASN A C 1
ATOM 699 O O . ASN A 1 91 ? -15.090 -3.204 12.011 1.00 98.38 91 ASN A O 1
ATOM 703 N N . SER A 1 92 ? -15.710 -4.577 13.665 1.00 98.06 92 SER A N 1
ATOM 704 C CA . SER A 1 92 ? -15.067 -3.822 14.744 1.00 98.06 92 SER A CA 1
ATOM 705 C C . SER A 1 92 ? -13.583 -3.539 14.500 1.00 98.06 92 SER A C 1
ATOM 707 O O . SER A 1 92 ? -13.094 -2.501 14.931 1.00 98.06 92 SER A O 1
ATOM 709 N N . LEU A 1 93 ? -12.877 -4.401 13.766 1.00 98.25 93 LEU A N 1
ATOM 710 C CA . LEU A 1 93 ? -11.467 -4.214 13.416 1.00 98.25 93 LEU A CA 1
ATOM 711 C C . LEU A 1 93 ? -11.235 -3.244 12.247 1.00 98.25 93 LEU A C 1
ATOM 713 O O . LEU A 1 93 ? -10.087 -2.913 11.982 1.00 98.25 93 LEU A O 1
ATOM 717 N N . CYS A 1 94 ? -12.283 -2.778 11.567 1.00 98.19 94 CYS A N 1
ATOM 718 C CA . CYS A 1 94 ? -12.201 -1.853 10.430 1.00 98.19 94 CYS A CA 1
ATOM 719 C C . CYS A 1 94 ? -12.760 -0.455 10.738 1.00 98.19 94 CYS A C 1
ATOM 721 O O . CYS A 1 94 ? -12.934 0.351 9.828 1.00 98.19 94 CYS A O 1
ATOM 723 N N . GLY A 1 95 ? -13.075 -0.182 12.007 1.00 97.44 95 GLY A N 1
ATOM 724 C CA . GLY A 1 95 ? -13.519 1.127 12.480 1.00 97.44 95 GLY A CA 1
ATOM 725 C C . GLY A 1 95 ? -12.356 2.058 12.828 1.00 97.44 95 GLY A C 1
ATOM 726 O O . GLY A 1 95 ? -11.356 2.125 12.113 1.00 97.44 95 GLY A O 1
ATOM 727 N N . LYS A 1 96 ? -12.457 2.755 13.963 1.00 96.62 96 LYS A N 1
ATOM 728 C CA . LYS A 1 96 ? -11.343 3.533 14.526 1.00 96.62 96 LYS A CA 1
ATOM 729 C C . LYS A 1 96 ? -10.200 2.610 14.939 1.00 96.62 96 LYS A C 1
ATOM 731 O O . LYS A 1 96 ? -10.430 1.518 15.473 1.00 96.62 96 LYS A O 1
ATOM 736 N N . ILE A 1 97 ? -8.967 3.045 14.686 1.00 97.44 97 ILE A N 1
ATOM 737 C CA . ILE A 1 97 ? -7.772 2.299 15.071 1.00 97.44 97 ILE A CA 1
ATOM 738 C C . ILE A 1 97 ? -7.501 2.457 16.567 1.00 97.44 97 ILE A C 1
ATOM 740 O O . ILE A 1 97 ? -7.600 3.553 17.125 1.00 97.44 97 ILE A O 1
ATOM 744 N N . HIS A 1 98 ? -7.141 1.351 17.216 1.00 96.88 98 HIS A N 1
ATOM 745 C CA . HIS A 1 98 ? -6.722 1.336 18.610 1.00 96.88 98 HIS A CA 1
ATOM 746 C C . HIS A 1 98 ? -5.337 0.716 18.747 1.00 96.88 98 HIS A C 1
ATOM 748 O O . HIS A 1 98 ? -5.072 -0.379 18.247 1.00 96.88 98 HIS A O 1
ATOM 754 N N . CYS A 1 99 ? -4.471 1.413 19.471 1.00 96.00 99 CYS A N 1
ATOM 755 C CA . CYS A 1 99 ? -3.063 1.075 19.601 1.00 96.00 99 CYS A CA 1
ATOM 756 C C . CYS A 1 99 ? -2.668 0.857 21.065 1.00 96.00 99 CYS A C 1
ATOM 758 O O . CYS A 1 99 ? -3.390 1.215 21.998 1.00 96.00 99 CYS A O 1
ATOM 760 N N . THR A 1 100 ? -1.501 0.256 21.260 1.00 94.94 100 THR A N 1
ATOM 761 C CA . THR A 1 100 ? -0.839 0.019 22.549 1.00 94.94 100 THR A CA 1
ATOM 762 C C . THR A 1 100 ? 0.651 0.356 22.426 1.00 94.94 100 THR A C 1
ATOM 764 O O . THR A 1 100 ? 1.112 0.745 21.353 1.00 94.94 100 THR A O 1
ATOM 767 N N . SER A 1 101 ? 1.412 0.224 23.519 1.00 87.62 101 SER A N 1
ATOM 768 C CA . SER A 1 101 ? 2.880 0.391 23.523 1.00 87.62 101 SER A CA 1
ATOM 769 C C . SER A 1 101 ? 3.381 1.755 23.018 1.00 87.62 101 SER A C 1
ATOM 771 O O . SER A 1 101 ? 4.469 1.857 22.463 1.00 87.62 101 SER A O 1
ATOM 773 N N . PHE A 1 102 ? 2.605 2.814 23.237 1.00 78.94 102 PHE A N 1
ATOM 774 C CA . PHE A 1 102 ? 2.956 4.187 22.872 1.00 78.94 102 PHE A CA 1
ATOM 775 C C . PHE A 1 102 ? 3.760 4.879 23.984 1.00 78.94 102 PHE A C 1
ATOM 777 O O . PHE A 1 102 ? 3.689 4.500 25.157 1.00 78.94 102 PHE A O 1
ATOM 784 N N . LYS A 1 103 ? 4.507 5.924 23.619 1.00 75.25 103 LYS A N 1
ATOM 785 C CA . LYS A 1 103 ? 5.119 6.854 24.578 1.00 75.25 103 LYS A CA 1
ATOM 786 C C . LYS A 1 103 ? 4.212 8.067 24.721 1.00 75.25 103 LYS A C 1
ATOM 788 O O . LYS A 1 103 ? 3.681 8.542 23.730 1.00 75.25 103 LYS A O 1
ATOM 793 N N . GLU A 1 104 ? 4.051 8.588 25.933 1.00 68.81 104 GLU A N 1
ATOM 794 C CA . GLU A 1 104 ? 3.216 9.777 26.189 1.00 68.81 104 GLU A CA 1
ATOM 795 C C . GLU A 1 104 ? 3.836 11.098 25.687 1.00 68.81 104 GLU A C 1
ATOM 797 O O . GLU A 1 104 ? 3.275 12.172 25.873 1.00 68.81 104 GLU A O 1
ATOM 802 N N . GLU A 1 105 ? 4.974 11.019 24.999 1.00 66.88 105 GLU A N 1
ATOM 803 C CA . GLU A 1 105 ? 5.705 12.143 24.422 1.00 66.88 105 GLU A CA 1
ATOM 804 C C . GLU A 1 105 ? 5.354 12.299 22.932 1.00 66.88 105 GLU A C 1
ATOM 806 O O . GLU A 1 105 ? 5.399 11.326 22.183 1.00 66.88 105 GLU A O 1
ATOM 811 N N . ASN A 1 106 ? 5.077 13.531 22.482 1.00 60.31 106 ASN A N 1
ATOM 812 C CA . ASN A 1 106 ? 4.724 13.877 21.089 1.00 60.31 106 ASN A CA 1
ATOM 813 C C . ASN A 1 106 ? 3.394 13.296 20.576 1.00 60.31 106 ASN A C 1
ATOM 815 O O . ASN A 1 106 ? 3.244 13.050 19.380 1.00 60.31 106 ASN A O 1
ATOM 819 N N . LEU A 1 107 ? 2.423 13.081 21.462 1.00 67.00 107 LEU A N 1
ATOM 820 C CA . LEU A 1 107 ? 1.109 12.591 21.064 1.00 67.00 107 LEU A CA 1
ATOM 821 C C . LEU A 1 107 ? 0.188 13.728 20.563 1.00 67.00 107 LEU A C 1
ATOM 823 O O . LEU A 1 107 ? 0.320 14.866 21.025 1.00 67.00 107 LEU A O 1
ATOM 827 N N . PRO A 1 108 ? -0.762 13.435 19.651 1.00 68.00 108 PRO A N 1
ATOM 828 C CA . PRO A 1 108 ? -1.798 14.377 19.221 1.00 68.00 108 PRO A CA 1
ATOM 829 C C . PRO A 1 108 ? -2.544 15.034 20.393 1.00 68.00 108 PRO A C 1
ATOM 831 O O . PRO A 1 108 ? -2.687 14.448 21.464 1.00 68.00 108 PRO A O 1
ATOM 834 N N . SER A 1 109 ? -3.079 16.240 20.183 1.00 66.00 109 SER A N 1
ATOM 835 C CA . SER A 1 109 ? -3.729 17.042 21.234 1.00 66.00 109 SER A CA 1
ATOM 836 C C . SER A 1 109 ? -5.023 16.435 21.799 1.00 66.00 109 SER A C 1
ATOM 838 O O . SER A 1 109 ? -5.457 16.845 22.875 1.00 66.00 109 SER A O 1
ATOM 840 N N . GLN A 1 110 ? -5.635 15.457 21.119 1.00 78.81 110 GLN A N 1
ATOM 841 C CA . GLN A 1 110 ? -6.875 14.804 21.553 1.00 78.81 110 GLN A CA 1
ATOM 842 C C . GLN A 1 110 ? -6.726 13.283 21.581 1.00 78.81 110 GLN A C 1
ATOM 844 O O . GLN A 1 110 ? -6.897 12.600 20.573 1.00 78.81 110 GLN A O 1
ATOM 849 N N . LEU A 1 111 ? -6.415 12.742 22.757 1.00 85.69 111 LEU A N 1
ATOM 850 C CA . LEU A 1 111 ? -6.247 11.306 22.976 1.00 85.69 111 LEU A CA 1
ATOM 851 C C . LEU A 1 111 ? -7.386 10.754 23.814 1.00 85.69 111 LEU A C 1
ATOM 853 O O . LEU A 1 111 ? -7.801 11.363 24.802 1.00 85.69 111 LEU A O 1
ATOM 857 N N . TYR A 1 112 ? -7.822 9.551 23.468 1.00 89.19 112 TYR A N 1
ATOM 858 C CA . TYR A 1 112 ? -8.741 8.774 24.279 1.00 89.19 112 TYR A CA 1
ATOM 859 C C . TYR A 1 112 ? -8.066 7.492 24.744 1.00 89.19 112 TYR A C 1
ATOM 861 O O . TYR A 1 112 ? -7.594 6.689 23.937 1.00 89.19 112 TYR A O 1
ATOM 869 N N . PHE A 1 113 ? -8.050 7.300 26.061 1.00 89.62 113 PHE A N 1
ATOM 870 C CA . PHE A 1 113 ? -7.504 6.111 26.696 1.00 89.62 113 PHE A CA 1
ATOM 871 C C . PHE A 1 113 ? -8.625 5.241 27.244 1.00 89.62 113 PHE A C 1
ATOM 873 O O . PHE A 1 113 ? -9.537 5.725 27.916 1.00 89.62 113 PHE A O 1
ATOM 880 N N . GLN A 1 114 ? -8.508 3.937 27.023 1.00 89.69 114 GLN A N 1
ATOM 881 C CA . GLN A 1 114 ? -9.394 2.949 27.615 1.00 89.69 114 GLN A CA 1
ATOM 882 C C . GLN A 1 114 ? -8.567 1.833 28.242 1.00 89.69 114 GLN A C 1
ATOM 884 O O . GLN A 1 114 ? -7.711 1.248 27.587 1.00 89.69 114 GLN A O 1
ATOM 889 N N . ASN A 1 115 ? -8.845 1.527 29.509 1.00 90.88 115 ASN A N 1
ATOM 890 C CA . ASN A 1 115 ? -8.268 0.370 30.181 1.00 90.88 115 ASN A CA 1
ATOM 891 C C . ASN A 1 115 ? -9.260 -0.793 30.102 1.00 90.88 115 ASN A C 1
ATOM 893 O O . ASN A 1 115 ? -10.386 -0.681 30.586 1.00 90.88 115 ASN A O 1
ATOM 897 N N . LEU A 1 116 ? -8.844 -1.888 29.473 1.00 90.00 116 LEU A N 1
ATOM 898 C CA . LEU A 1 116 ? -9.634 -3.104 29.284 1.00 90.00 116 LEU A CA 1
ATOM 899 C C . LEU A 1 116 ? -8.815 -4.288 29.780 1.00 90.00 116 LEU A C 1
ATOM 901 O O . LEU A 1 116 ? -7.788 -4.600 29.190 1.00 90.00 116 LEU A O 1
ATOM 905 N N . ASP A 1 117 ? -9.232 -4.908 30.882 1.00 89.19 117 ASP A N 1
ATOM 906 C CA . ASP A 1 117 ? -8.560 -6.079 31.466 1.00 89.19 117 ASP A CA 1
ATOM 907 C C . ASP A 1 117 ? -7.042 -5.884 31.671 1.00 89.19 117 ASP A C 1
ATOM 909 O O . ASP A 1 117 ? -6.227 -6.762 31.405 1.00 89.19 117 ASP A O 1
ATOM 913 N N . GLY A 1 118 ? -6.647 -4.686 32.121 1.00 89.25 118 GLY A N 1
ATOM 914 C CA . GLY A 1 118 ? -5.241 -4.313 32.329 1.00 89.25 118 GLY A CA 1
ATOM 915 C C . GLY A 1 118 ? -4.492 -3.864 31.067 1.00 89.25 118 GLY A C 1
ATOM 916 O O . GLY A 1 118 ? -3.328 -3.481 31.159 1.00 89.25 118 GLY A O 1
ATOM 917 N N . ILE A 1 119 ? -5.143 -3.851 29.902 1.00 92.12 119 ILE A N 1
ATOM 918 C CA . ILE A 1 119 ? -4.589 -3.357 28.637 1.00 92.12 119 ILE A CA 1
ATOM 919 C C . ILE A 1 119 ? -4.978 -1.887 28.462 1.00 92.12 119 ILE A C 1
ATOM 921 O O . ILE A 1 119 ? -6.164 -1.559 28.393 1.00 92.12 119 ILE A O 1
ATOM 925 N N . LYS A 1 120 ? -3.981 -1.000 28.357 1.00 93.19 120 LYS A N 1
ATOM 926 C CA . LYS A 1 120 ? -4.176 0.425 28.050 1.00 93.19 120 LYS A CA 1
ATOM 927 C C . LYS A 1 120 ? -4.223 0.626 26.535 1.00 93.19 120 LYS A C 1
ATOM 929 O O . LYS A 1 120 ? -3.184 0.654 25.878 1.00 93.19 120 LYS A O 1
ATOM 934 N N . CYS A 1 121 ? -5.425 0.764 25.993 1.00 94.69 121 CYS A N 1
ATOM 935 C CA . CYS A 1 121 ? -5.669 1.085 24.591 1.00 94.69 121 CYS A CA 1
ATOM 936 C C . CYS A 1 121 ? -5.701 2.609 24.407 1.00 94.69 121 CYS A C 1
ATOM 938 O O . CYS A 1 121 ? -6.294 3.313 25.228 1.00 94.69 121 CYS A O 1
ATOM 940 N N . VAL A 1 122 ? -5.122 3.115 23.319 1.00 93.56 122 VAL A N 1
ATOM 941 C CA . VAL A 1 122 ? -5.215 4.527 22.918 1.00 93.56 122 VAL A CA 1
ATOM 942 C C . VAL A 1 122 ? -5.813 4.657 21.525 1.00 93.56 122 VAL A C 1
ATOM 944 O O . VAL A 1 122 ? -5.592 3.809 20.661 1.00 93.56 122 VAL A O 1
ATOM 947 N N . THR A 1 123 ? -6.569 5.724 21.314 1.00 93.94 123 THR A N 1
ATOM 948 C CA . THR A 1 123 ? -6.956 6.222 19.994 1.00 93.94 123 THR A CA 1
ATOM 949 C C . THR A 1 123 ? -6.955 7.752 20.012 1.00 93.94 123 THR A C 1
ATOM 951 O O . THR A 1 123 ? -6.738 8.377 21.054 1.00 93.94 123 THR A O 1
ATOM 954 N N . THR A 1 124 ? -7.194 8.361 18.861 1.00 90.81 124 THR A N 1
ATOM 955 C CA . THR A 1 124 ? -7.277 9.810 18.680 1.00 90.81 124 THR A CA 1
ATOM 956 C C . THR A 1 124 ? -8.354 10.126 17.648 1.00 90.81 124 THR A C 1
ATOM 958 O O . THR A 1 124 ? -8.848 9.227 16.968 1.00 90.81 124 THR A O 1
ATOM 961 N N . GLU A 1 125 ? -8.743 11.385 17.542 1.00 86.50 125 GLU A N 1
ATOM 962 C CA . GLU A 1 125 ? -9.654 11.883 16.517 1.00 86.50 125 GLU A CA 1
ATOM 963 C C . GLU A 1 125 ? -9.034 13.125 15.895 1.00 86.50 125 GLU A C 1
ATOM 965 O O . GLU A 1 125 ? -8.557 14.013 16.610 1.00 86.50 125 GLU A O 1
ATOM 970 N N . PHE A 1 126 ? -9.083 13.183 14.569 1.00 84.19 126 PHE A N 1
ATOM 971 C CA . PHE A 1 126 ? -8.733 14.372 13.819 1.00 84.19 126 PHE A CA 1
ATOM 972 C C . PHE A 1 126 ? -9.978 14.890 13.101 1.00 84.19 126 PHE A C 1
ATOM 974 O O . PHE A 1 126 ? -10.451 14.275 12.148 1.00 84.19 126 PHE A O 1
ATOM 981 N N . ASP A 1 127 ? -10.485 16.038 13.545 1.00 81.00 127 ASP A N 1
ATOM 982 C CA . ASP A 1 127 ? -11.488 16.798 12.799 1.00 81.00 127 ASP A CA 1
ATOM 983 C C . ASP A 1 127 ? -10.764 17.673 11.766 1.00 81.00 127 ASP A C 1
ATOM 985 O O . ASP A 1 127 ? -10.319 18.784 12.063 1.00 81.00 127 ASP A O 1
ATOM 989 N N . LEU A 1 128 ? -10.544 17.106 10.577 1.00 80.62 128 LEU A N 1
ATOM 990 C CA . LEU A 1 128 ? -9.833 17.753 9.466 1.00 80.62 128 LEU A CA 1
ATOM 991 C C . LEU A 1 128 ? -10.785 18.373 8.432 1.00 80.62 128 LEU A C 1
ATOM 993 O O . LEU A 1 128 ? -10.322 18.833 7.391 1.00 80.62 128 LEU A O 1
ATOM 997 N N . GLY A 1 129 ? -12.090 18.417 8.717 1.00 77.44 129 GLY A N 1
ATOM 998 C CA . GLY A 1 129 ? -13.122 18.798 7.754 1.00 77.44 129 GLY A CA 1
ATOM 999 C C . GLY A 1 129 ? -13.771 17.598 7.057 1.00 77.44 129 GLY A C 1
ATOM 1000 O O . GLY A 1 129 ? -13.353 16.453 7.199 1.00 77.44 129 GLY A O 1
ATOM 1001 N N . SER A 1 130 ? -14.851 17.854 6.315 1.00 74.88 130 SER A N 1
ATOM 1002 C CA . SER A 1 130 ? -15.679 16.801 5.700 1.00 74.88 130 SER A CA 1
ATOM 1003 C C . SER A 1 130 ? -15.054 16.133 4.471 1.00 74.88 130 SER A C 1
ATOM 1005 O O . SER A 1 130 ? -15.540 15.100 4.020 1.00 74.88 130 SER A O 1
ATOM 1007 N N . ASP A 1 131 ? -14.039 16.758 3.883 1.00 78.50 131 ASP A N 1
ATOM 1008 C CA . ASP A 1 131 ? -13.332 16.325 2.677 1.00 78.50 131 ASP A CA 1
ATOM 1009 C C . ASP A 1 131 ? -12.123 15.427 2.973 1.00 78.50 131 ASP A C 1
ATOM 1011 O O . ASP A 1 131 ? -11.652 14.724 2.079 1.00 78.50 131 ASP A O 1
ATOM 1015 N N . ILE A 1 132 ? -11.652 15.404 4.223 1.00 81.62 132 ILE A N 1
ATOM 1016 C CA . ILE A 1 132 ? -10.482 14.633 4.641 1.00 81.62 132 ILE A CA 1
ATOM 1017 C C . ILE A 1 132 ? -10.923 13.547 5.631 1.00 81.62 132 ILE A C 1
ATOM 1019 O O . ILE A 1 132 ? -11.361 13.867 6.737 1.00 81.62 132 ILE A O 1
ATOM 1023 N N . PRO A 1 133 ? -10.802 12.253 5.276 1.00 82.81 133 PRO A N 1
ATOM 1024 C CA . PRO A 1 133 ? -11.071 11.167 6.208 1.00 82.81 133 PRO A CA 1
ATOM 1025 C C . PRO A 1 133 ? -10.165 11.252 7.437 1.00 82.81 133 PRO A C 1
ATOM 1027 O O . PRO A 1 133 ? -8.973 11.533 7.318 1.00 82.81 133 PRO A O 1
ATOM 1030 N N . ASP A 1 134 ? -10.719 10.945 8.608 1.00 89.31 134 ASP A N 1
ATOM 1031 C CA . ASP A 1 134 ? -9.960 10.8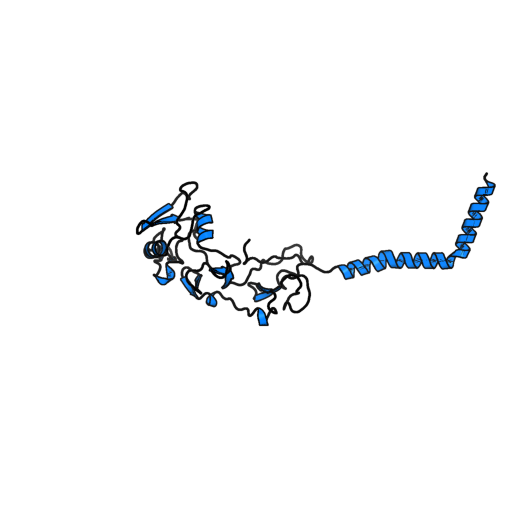66 9.854 1.00 89.31 134 ASP A CA 1
ATOM 1032 C C . ASP A 1 134 ? -8.819 9.826 9.725 1.00 89.31 134 ASP A C 1
ATOM 1034 O O . ASP A 1 134 ? -9.104 8.632 9.564 1.00 89.31 134 ASP A O 1
ATOM 1038 N N . PRO A 1 135 ? -7.534 10.227 9.834 1.00 91.38 135 PRO A N 1
ATOM 1039 C CA . PRO A 1 135 ? -6.383 9.324 9.724 1.00 91.38 135 PRO A CA 1
ATOM 1040 C C . PRO A 1 135 ? -6.329 8.228 10.796 1.00 91.38 135 PRO A C 1
ATOM 1042 O O . PRO A 1 135 ? -5.546 7.286 10.683 1.00 91.38 135 PRO A O 1
ATOM 1045 N N . ALA A 1 136 ? -7.135 8.339 11.857 1.00 93.69 136 ALA A N 1
ATOM 1046 C CA . ALA A 1 136 ? -7.298 7.320 12.886 1.00 93.69 136 ALA A CA 1
ATOM 1047 C C . ALA A 1 136 ? -8.471 6.356 12.609 1.00 93.69 136 ALA A C 1
ATOM 1049 O O . ALA A 1 136 ? -8.922 5.655 13.517 1.00 93.69 136 ALA A O 1
ATOM 1050 N N . LEU A 1 137 ? -8.975 6.295 11.375 1.00 95.38 137 LEU A N 1
ATOM 1051 C CA . LEU A 1 137 ? -9.768 5.174 10.864 1.00 95.38 137 LEU A CA 1
ATOM 1052 C C . LEU A 1 137 ? -8.838 4.142 10.226 1.00 95.38 137 LEU A C 1
ATOM 1054 O O . LEU A 1 137 ? -7.886 4.504 9.541 1.00 95.38 137 LEU A O 1
ATOM 1058 N N . VAL A 1 138 ? -9.106 2.855 10.440 1.00 97.38 138 VAL A N 1
ATOM 1059 C CA . VAL A 1 138 ? -8.280 1.775 9.884 1.00 97.38 138 VAL A CA 1
ATOM 1060 C C . VAL A 1 138 ? -8.225 1.897 8.363 1.00 97.38 138 VAL A C 1
ATOM 1062 O O . VAL A 1 138 ? -9.261 1.931 7.693 1.00 97.38 138 VAL A O 1
ATOM 1065 N N . HIS A 1 139 ? -7.010 1.976 7.819 1.00 95.75 139 HIS A N 1
ATOM 1066 C CA . HIS A 1 139 ? -6.812 2.156 6.385 1.00 95.75 139 HIS A CA 1
ATOM 1067 C C . HIS A 1 139 ? -7.314 0.951 5.585 1.00 95.75 139 HIS A C 1
ATOM 1069 O O . HIS A 1 139 ? -7.245 -0.205 6.023 1.00 95.75 139 HIS A O 1
ATOM 1075 N N . LYS A 1 140 ? -7.803 1.234 4.376 1.00 95.69 140 LYS A N 1
ATOM 1076 C CA . LYS A 1 140 ? -8.267 0.204 3.446 1.00 95.69 140 LYS A CA 1
ATOM 1077 C C . LYS A 1 140 ? -7.119 -0.745 3.079 1.00 95.69 140 LYS A C 1
ATOM 1079 O O . LYS A 1 140 ? -5.970 -0.327 3.030 1.00 95.69 140 LYS A O 1
ATOM 1084 N N . GLY A 1 141 ? -7.429 -2.021 2.861 1.00 95.69 141 GLY 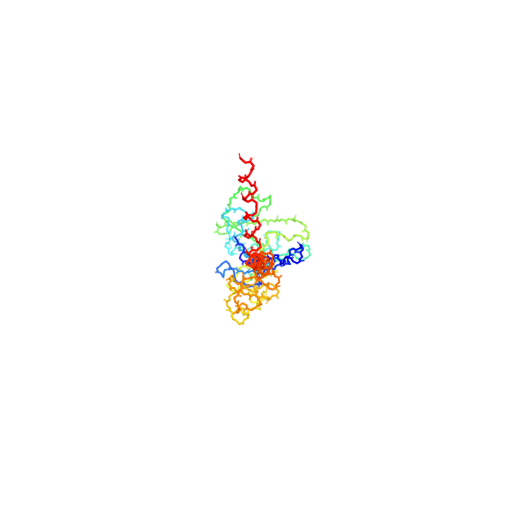A N 1
ATOM 1085 C CA . GLY A 1 141 ? -6.429 -3.066 2.589 1.00 95.69 141 GLY A CA 1
ATOM 1086 C C . GLY A 1 141 ? -5.812 -3.716 3.837 1.00 95.69 141 GLY A C 1
ATOM 1087 O O . GLY A 1 141 ? -5.339 -4.850 3.747 1.00 95.69 141 GLY A O 1
ATOM 1088 N N . SER A 1 142 ? -5.904 -3.079 5.013 1.00 96.75 142 SER A N 1
ATOM 1089 C CA . SER A 1 142 ? -5.424 -3.649 6.285 1.00 96.75 142 SER A CA 1
ATOM 1090 C C . SER A 1 142 ? -6.144 -4.957 6.626 1.00 96.75 142 SER A C 1
ATOM 1092 O O . SER A 1 142 ? -7.369 -5.055 6.493 1.00 96.75 142 SER A O 1
ATOM 1094 N N . SER A 1 143 ? -5.415 -5.960 7.114 1.00 96.56 143 SER A N 1
ATOM 1095 C CA . SER A 1 143 ? -5.984 -7.290 7.363 1.00 96.56 143 SER A CA 1
ATOM 1096 C C . SER A 1 143 ? -6.723 -7.423 8.693 1.00 96.56 143 SER A C 1
ATOM 1098 O O . SER A 1 143 ? -6.141 -7.514 9.780 1.00 96.56 143 SER A O 1
ATOM 1100 N N . CYS A 1 144 ? -8.047 -7.497 8.610 1.00 97.25 144 CYS A N 1
ATOM 1101 C CA . CYS A 1 144 ? -8.910 -7.685 9.773 1.00 97.25 144 CYS A CA 1
ATOM 1102 C C . CYS A 1 144 ? -9.033 -9.154 10.209 1.00 97.25 144 CYS A C 1
ATOM 1104 O O . CYS A 1 144 ? -9.316 -9.423 11.377 1.00 97.25 144 CYS A O 1
ATOM 1106 N N . ALA A 1 145 ? -8.820 -10.110 9.304 1.00 95.75 145 ALA A N 1
ATOM 1107 C CA . ALA A 1 145 ? -8.805 -11.544 9.586 1.00 95.75 145 ALA A CA 1
ATOM 1108 C C . ALA A 1 145 ? -8.080 -12.295 8.459 1.00 95.75 145 ALA A C 1
ATOM 1110 O O . ALA A 1 145 ? -7.815 -11.735 7.399 1.00 95.75 145 ALA A O 1
ATOM 1111 N N . GLU A 1 146 ? -7.799 -13.582 8.659 1.00 94.25 146 GLU A N 1
ATOM 1112 C CA . GLU A 1 146 ? -7.198 -14.418 7.616 1.00 94.25 146 GLU A CA 1
ATOM 1113 C C . GLU A 1 146 ? -8.044 -14.397 6.330 1.00 94.25 146 GLU A C 1
ATOM 1115 O O . GLU A 1 146 ? -9.244 -14.680 6.353 1.00 94.25 146 GLU A O 1
ATOM 1120 N N . GLY A 1 147 ? -7.421 -14.020 5.208 1.00 94.19 147 GLY A N 1
ATOM 1121 C CA . GLY A 1 147 ? -8.100 -13.910 3.916 1.00 94.19 147 GLY A CA 1
ATOM 1122 C C . GLY A 1 147 ? -9.051 -12.713 3.787 1.00 94.19 147 GLY A C 1
ATOM 1123 O O . GLY A 1 147 ? -9.843 -12.684 2.840 1.00 94.19 147 GLY A O 1
ATOM 1124 N N . LYS A 1 148 ? -9.027 -11.751 4.719 1.00 97.19 148 LYS A N 1
ATOM 1125 C CA . LYS A 1 148 ? -9.944 -10.603 4.758 1.00 97.19 148 LYS A CA 1
ATOM 1126 C C . LYS A 1 148 ? -9.219 -9.276 4.919 1.00 97.19 148 LYS A C 1
ATOM 1128 O O . LYS A 1 148 ? -8.174 -9.204 5.554 1.00 97.19 148 LYS A O 1
ATOM 1133 N N . ALA A 1 149 ? -9.831 -8.217 4.405 1.00 97.44 149 ALA A N 1
ATOM 1134 C CA . ALA A 1 149 ? -9.305 -6.863 4.465 1.00 97.44 149 ALA A CA 1
ATOM 1135 C C . ALA A 1 149 ? -10.399 -5.851 4.817 1.00 97.44 149 ALA A C 1
ATOM 1137 O O . ALA A 1 149 ? -11.588 -6.085 4.575 1.00 97.44 149 ALA A O 1
ATOM 1138 N N . CYS A 1 150 ? -9.980 -4.718 5.372 1.00 97.81 150 CYS A N 1
ATOM 1139 C CA . CYS A 1 150 ? -10.854 -3.587 5.624 1.00 97.81 150 CYS A CA 1
ATOM 1140 C C . CYS A 1 150 ? -11.110 -2.799 4.341 1.00 97.81 150 CYS A C 1
ATOM 1142 O O . CYS A 1 150 ? -10.172 -2.345 3.692 1.00 97.81 150 CYS A O 1
ATOM 1144 N N . VAL A 1 151 ? -12.380 -2.603 3.992 1.00 96.06 151 VAL A N 1
ATOM 1145 C CA . VAL A 1 151 ? -12.824 -1.693 2.927 1.00 96.06 151 VAL A CA 1
ATOM 1146 C C . VAL A 1 151 ? -14.115 -1.035 3.393 1.00 96.06 151 VAL A C 1
ATOM 1148 O O . VAL A 1 151 ? -15.013 -1.724 3.870 1.00 96.06 151 VAL A O 1
ATOM 1151 N N . ASP A 1 152 ? -14.184 0.295 3.308 1.00 94.38 152 ASP A N 1
ATOM 1152 C CA . ASP A 1 152 ? -15.361 1.092 3.697 1.00 94.38 152 ASP A CA 1
ATOM 1153 C C . ASP A 1 152 ? -15.943 0.687 5.064 1.00 94.38 152 ASP A C 1
ATOM 1155 O O . ASP A 1 152 ? -17.144 0.470 5.232 1.00 94.38 152 ASP A O 1
ATOM 1159 N N . TYR A 1 153 ? -15.048 0.560 6.050 1.00 96.00 153 TYR A N 1
ATOM 1160 C CA . TYR A 1 153 ? -15.344 0.189 7.440 1.00 96.00 153 TYR A CA 1
ATOM 1161 C C . TYR A 1 153 ? -15.887 -1.233 7.641 1.00 96.00 153 TYR A C 1
ATOM 1163 O O . TYR A 1 153 ? -16.415 -1.557 8.706 1.00 96.00 153 TYR A O 1
ATOM 1171 N N . GLN A 1 154 ? -15.756 -2.109 6.643 1.00 97.81 154 GLN A N 1
ATOM 1172 C CA . GLN A 1 154 ? -16.207 -3.497 6.700 1.00 97.81 154 GLN A CA 1
ATOM 1173 C C . GLN A 1 154 ? -15.047 -4.476 6.547 1.00 97.81 154 GLN A C 1
ATOM 1175 O O . GLN A 1 154 ? -14.137 -4.256 5.753 1.00 97.81 154 GLN A O 1
ATOM 1180 N N . CYS A 1 155 ? -15.115 -5.589 7.282 1.00 98.12 155 CYS A N 1
ATOM 1181 C CA . CYS A 1 155 ? -14.155 -6.683 7.166 1.00 98.12 155 CYS A CA 1
ATOM 1182 C C . CYS A 1 155 ? -14.646 -7.706 6.135 1.00 98.12 155 CYS A C 1
ATOM 1184 O O . CYS A 1 155 ? -15.417 -8.620 6.453 1.00 98.12 155 CYS A O 1
ATOM 1186 N N . ILE A 1 156 ? -14.210 -7.544 4.887 1.00 97.44 156 ILE A N 1
ATOM 1187 C CA . ILE A 1 156 ? -14.680 -8.336 3.743 1.00 97.44 156 ILE A CA 1
ATOM 1188 C C . ILE A 1 156 ? -13.606 -9.306 3.249 1.00 97.44 156 ILE A C 1
ATOM 1190 O O . ILE A 1 156 ? -12.432 -9.165 3.572 1.00 97.44 156 ILE A O 1
ATOM 1194 N N . ASN A 1 157 ? -13.998 -10.312 2.462 1.00 96.69 157 ASN A N 1
ATOM 1195 C CA . ASN A 1 157 ? -13.035 -11.227 1.843 1.00 96.69 157 ASN A CA 1
ATOM 1196 C C . ASN A 1 157 ? -12.096 -10.463 0.905 1.00 96.69 157 ASN A C 1
ATOM 1198 O O . ASN A 1 157 ? -12.560 -9.707 0.053 1.00 96.69 157 ASN A O 1
ATOM 1202 N N . ALA A 1 158 ? -10.791 -10.717 1.017 1.00 94.25 158 ALA A N 1
ATOM 1203 C CA . ALA A 1 158 ? -9.762 -10.048 0.224 1.00 94.25 158 ALA A CA 1
ATOM 1204 C C . ALA A 1 158 ? -9.934 -10.280 -1.290 1.00 94.25 158 ALA A C 1
ATOM 1206 O O . ALA A 1 158 ? -9.582 -9.432 -2.101 1.00 94.25 158 ALA A O 1
ATOM 1207 N N . SER A 1 159 ? -10.558 -11.397 -1.681 1.00 91.88 159 SER A N 1
ATOM 1208 C CA . SER A 1 159 ? -10.909 -11.691 -3.077 1.00 91.88 159 SER A CA 1
ATOM 1209 C C . SER A 1 159 ? -11.905 -10.703 -3.697 1.00 91.88 159 SER A C 1
ATOM 1211 O O . SER A 1 159 ? -12.040 -10.669 -4.917 1.00 91.88 159 SER A O 1
ATOM 1213 N N . LEU A 1 160 ? -12.606 -9.907 -2.884 1.00 94.06 160 LEU A N 1
ATOM 1214 C CA . LEU A 1 160 ? -13.565 -8.900 -3.343 1.00 94.06 160 LEU A CA 1
ATOM 1215 C C . LEU A 1 160 ? -12.924 -7.525 -3.587 1.00 94.06 160 LEU A C 1
ATOM 1217 O O . LEU A 1 160 ? -13.619 -6.628 -4.051 1.00 94.06 160 LEU A O 1
ATOM 1221 N N . LEU A 1 161 ? -11.624 -7.353 -3.316 1.00 91.31 161 LEU A N 1
ATOM 1222 C CA . LEU A 1 161 ? -10.910 -6.078 -3.509 1.00 91.31 161 LEU A CA 1
ATOM 1223 C C . LEU A 1 161 ? -10.623 -5.760 -4.985 1.00 91.31 161 LEU A C 1
ATOM 1225 O O . LEU A 1 161 ? -10.090 -4.702 -5.285 1.00 91.31 161 LEU A O 1
ATOM 1229 N N . GLY A 1 162 ? -10.990 -6.648 -5.911 1.00 83.19 162 GLY A N 1
ATOM 1230 C CA . GLY A 1 162 ? -10.830 -6.414 -7.347 1.00 83.19 162 GLY A CA 1
ATOM 1231 C C . GLY A 1 162 ? -9.578 -7.040 -7.958 1.00 83.19 162 GLY A C 1
ATOM 1232 O O . GLY A 1 162 ? -9.358 -6.874 -9.157 1.00 83.19 162 GLY A O 1
ATOM 1233 N N . TYR A 1 163 ? -8.804 -7.818 -7.190 1.00 86.62 163 TYR A N 1
ATOM 1234 C CA . TYR A 1 163 ? -7.663 -8.550 -7.731 1.00 86.62 163 TYR A CA 1
ATOM 1235 C C . TYR A 1 163 ? -8.115 -9.580 -8.773 1.00 86.62 163 TYR A C 1
ATOM 1237 O O . TYR A 1 163 ? -8.678 -10.627 -8.448 1.00 86.62 163 TYR A O 1
ATOM 1245 N N . ASN A 1 164 ? -7.840 -9.296 -10.042 1.00 87.06 164 ASN A N 1
ATOM 1246 C CA . ASN A 1 164 ? -8.200 -10.155 -11.163 1.00 87.06 164 ASN A CA 1
ATOM 1247 C C . ASN A 1 164 ? -7.023 -10.286 -12.132 1.00 87.06 164 ASN A C 1
ATOM 1249 O O . ASN A 1 164 ? -7.065 -9.816 -13.271 1.00 87.06 164 ASN A O 1
ATOM 1253 N N . CYS A 1 165 ? -5.944 -10.913 -11.661 1.00 90.56 165 CYS A N 1
ATOM 1254 C CA . CYS A 1 165 ? -4.798 -11.195 -12.509 1.00 90.56 165 CYS A CA 1
ATOM 1255 C C . CYS A 1 165 ? -4.159 -12.557 -12.229 1.00 90.56 165 CYS A C 1
ATOM 1257 O O . CYS A 1 165 ? -3.544 -12.786 -11.185 1.00 90.56 165 CYS A O 1
ATOM 1259 N N . ASP A 1 166 ? -4.253 -13.458 -13.208 1.00 92.06 166 ASP A N 1
ATOM 1260 C CA . ASP A 1 166 ? -3.475 -14.694 -13.227 1.00 92.06 166 ASP A CA 1
ATOM 1261 C C . ASP A 1 166 ? -2.077 -14.404 -13.787 1.00 92.06 166 ASP A C 1
ATOM 1263 O O . ASP A 1 166 ? -1.854 -14.427 -14.999 1.00 92.06 166 ASP A O 1
ATOM 1267 N N . ILE A 1 167 ? -1.128 -14.122 -12.892 1.00 93.38 167 ILE A N 1
ATOM 1268 C CA . ILE A 1 167 ? 0.253 -13.767 -13.248 1.00 93.38 167 ILE A CA 1
ATOM 1269 C C . ILE A 1 167 ? 0.928 -14.886 -14.054 1.00 93.38 167 ILE A C 1
ATOM 1271 O O . ILE A 1 167 ? 1.681 -14.603 -14.987 1.00 93.38 167 ILE A O 1
ATOM 1275 N N . LYS A 1 168 ? 0.657 -16.161 -13.741 1.00 94.31 168 LYS A N 1
ATOM 1276 C CA . LYS A 1 168 ? 1.294 -17.293 -14.434 1.00 94.31 168 LYS A CA 1
ATOM 1277 C C . LYS A 1 168 ? 0.854 -17.364 -15.888 1.00 94.31 168 LYS A C 1
ATOM 1279 O O . LYS A 1 168 ? 1.683 -17.593 -16.762 1.00 94.31 168 LYS A O 1
ATOM 1284 N N . LYS A 1 169 ? -0.440 -17.163 -16.137 1.00 94.44 169 LYS A N 1
ATOM 1285 C CA . LYS A 1 169 ? -1.014 -17.244 -17.482 1.00 94.44 169 LYS A CA 1
ATOM 1286 C C . LYS A 1 169 ? -0.833 -15.958 -18.287 1.00 94.44 169 LYS A C 1
ATOM 1288 O O . LYS A 1 169 ? -0.597 -16.034 -19.487 1.00 94.44 169 LYS A O 1
ATOM 1293 N N . LYS A 1 170 ? -0.984 -14.792 -17.653 1.00 94.88 170 LYS A N 1
ATOM 1294 C CA . LYS A 1 170 ? -0.985 -13.487 -18.329 1.00 94.88 170 LYS A CA 1
ATOM 1295 C C . LYS A 1 170 ? 0.408 -12.878 -18.459 1.00 94.88 170 LYS A C 1
ATOM 1297 O O . LYS A 1 170 ? 0.715 -12.308 -19.498 1.00 94.88 170 LYS A O 1
ATOM 1302 N N . CYS A 1 171 ? 1.227 -13.004 -17.419 1.00 96.12 171 CYS A N 1
ATOM 1303 C CA . CYS A 1 171 ? 2.517 -12.323 -17.305 1.00 96.12 171 CYS A CA 1
ATOM 1304 C C . CYS A 1 171 ? 3.699 -13.298 -17.179 1.00 96.12 171 CYS A C 1
ATOM 1306 O O . CYS A 1 171 ? 4.745 -12.951 -16.631 1.00 96.12 171 CYS A O 1
ATOM 1308 N N . ASN A 1 172 ? 3.508 -14.557 -17.592 1.00 95.25 172 ASN A N 1
ATOM 1309 C CA . ASN A 1 172 ? 4.519 -15.619 -17.564 1.00 95.25 172 ASN A CA 1
ATOM 1310 C C . ASN A 1 172 ? 5.187 -15.856 -16.194 1.00 95.25 172 ASN A C 1
ATOM 1312 O O . ASN A 1 172 ? 6.281 -16.416 -16.124 1.00 95.25 172 ASN A O 1
ATOM 1316 N N . GLY A 1 173 ? 4.536 -15.461 -15.093 1.00 94.62 173 GLY A N 1
ATOM 1317 C CA . GLY A 1 173 ? 5.085 -15.611 -13.742 1.00 94.62 173 GLY A CA 1
ATOM 1318 C C . GLY A 1 173 ? 6.227 -14.648 -13.393 1.00 94.62 173 GLY A C 1
ATOM 1319 O O . GLY A 1 173 ? 6.935 -14.922 -12.429 1.00 94.62 173 GLY A O 1
ATOM 1320 N N . ARG A 1 174 ? 6.442 -13.584 -14.179 1.00 94.75 174 ARG A N 1
ATOM 1321 C CA . ARG A 1 174 ? 7.628 -12.699 -14.118 1.00 94.75 174 ARG A CA 1
ATOM 1322 C C . ARG A 1 174 ? 7.244 -11.219 -14.011 1.00 94.75 174 ARG A C 1
ATOM 1324 O O . ARG A 1 174 ? 7.781 -10.369 -14.724 1.00 94.75 174 ARG A O 1
ATOM 1331 N N . ALA A 1 175 ? 6.193 -10.948 -13.245 1.00 95.25 175 ALA A N 1
ATOM 1332 C CA . ALA A 1 175 ? 5.593 -9.628 -13.134 1.00 95.25 175 ALA A CA 1
ATOM 1333 C C . ALA A 1 175 ? 4.640 -9.547 -11.944 1.00 95.25 175 ALA A C 1
ATOM 1335 O O . ALA A 1 175 ? 4.200 -10.564 -11.403 1.00 95.25 175 ALA A O 1
ATOM 1336 N N . VAL A 1 176 ? 4.197 -8.326 -11.673 1.00 95.38 176 VAL A N 1
ATOM 1337 C CA . VAL A 1 176 ? 2.943 -8.034 -10.970 1.00 95.38 176 VAL A CA 1
ATOM 1338 C C . VAL A 1 176 ? 1.972 -7.348 -11.926 1.00 95.38 176 VAL A C 1
ATOM 1340 O O . VAL A 1 176 ? 2.382 -6.822 -12.959 1.00 95.38 176 VAL A O 1
ATOM 1343 N N . CYS A 1 177 ? 0.677 -7.364 -11.619 1.00 96.00 177 CYS A N 1
ATOM 1344 C CA . CYS A 1 177 ? -0.307 -6.636 -12.418 1.00 96.00 177 CYS A CA 1
ATOM 1345 C C . CYS A 1 177 ? -0.607 -5.290 -11.771 1.00 96.00 177 CYS A C 1
ATOM 1347 O O . CYS A 1 177 ? -0.834 -5.225 -10.562 1.00 96.00 177 CYS A O 1
ATOM 1349 N N . ASN A 1 178 ? -0.608 -4.231 -12.572 1.00 95.81 178 ASN A N 1
ATOM 1350 C CA . ASN A 1 178 ? -0.963 -2.901 -12.102 1.00 95.81 178 ASN A CA 1
ATOM 1351 C C . ASN A 1 178 ? -2.490 -2.726 -11.994 1.00 95.81 178 ASN A C 1
ATOM 1353 O O . ASN A 1 178 ? -3.263 -3.582 -12.426 1.00 95.81 178 ASN A O 1
ATOM 1357 N N . ASN A 1 179 ? -2.932 -1.599 -11.447 1.00 95.31 179 ASN A N 1
ATOM 1358 C CA . ASN A 1 179 ? -4.332 -1.205 -11.274 1.00 95.31 179 ASN A CA 1
ATOM 1359 C C . ASN A 1 179 ? -5.135 -1.101 -12.584 1.00 95.31 179 ASN A C 1
ATOM 1361 O O . ASN A 1 179 ? -6.359 -1.213 -12.562 1.00 95.31 179 ASN A O 1
ATOM 1365 N N . LYS A 1 180 ? -4.467 -0.962 -13.736 1.00 94.88 180 LYS A N 1
ATOM 1366 C CA . LYS A 1 180 ? -5.079 -1.036 -15.078 1.00 94.88 180 LYS A CA 1
ATOM 1367 C C . LYS A 1 180 ? -5.201 -2.473 -15.604 1.00 94.88 180 LYS A C 1
ATOM 1369 O O . LYS A 1 180 ? -5.743 -2.711 -16.682 1.00 94.88 180 LYS A O 1
ATOM 1374 N N . GLY A 1 181 ? -4.715 -3.448 -14.840 1.00 94.06 181 GLY A N 1
ATOM 1375 C CA . GLY A 1 181 ? -4.729 -4.865 -15.168 1.00 94.06 181 GLY A CA 1
ATOM 1376 C C . GLY A 1 181 ? -3.606 -5.303 -16.100 1.00 94.06 181 GLY A C 1
ATOM 1377 O O . GLY A 1 181 ? -3.631 -6.450 -16.534 1.00 94.06 181 GLY A O 1
ATOM 1378 N N . ASN A 1 182 ? -2.627 -4.461 -16.418 1.00 95.69 182 ASN A N 1
ATOM 1379 C CA . ASN A 1 182 ? -1.505 -4.809 -17.290 1.00 95.69 182 ASN A CA 1
ATOM 1380 C C . ASN A 1 182 ? -0.301 -5.315 -16.489 1.00 95.69 182 ASN A C 1
ATOM 1382 O O . ASN A 1 182 ? -0.161 -5.023 -15.303 1.00 95.69 182 ASN A O 1
ATOM 1386 N N . CYS A 1 183 ? 0.566 -6.098 -17.133 1.00 96.38 183 CYS A N 1
ATOM 1387 C CA . CYS A 1 183 ? 1.761 -6.632 -16.489 1.00 96.38 183 CYS A CA 1
ATOM 1388 C C . CYS A 1 183 ? 2.827 -5.540 -16.350 1.00 96.38 183 CYS A C 1
ATOM 1390 O O . CYS A 1 183 ? 3.208 -4.909 -17.335 1.00 96.38 183 CYS A O 1
ATOM 1392 N N . HIS A 1 184 ? 3.339 -5.375 -15.137 1.00 96.38 184 HIS A N 1
ATOM 1393 C CA . HIS A 1 184 ? 4.566 -4.654 -14.843 1.00 96.38 184 HIS A CA 1
ATOM 1394 C C . HIS A 1 184 ? 5.689 -5.686 -14.677 1.00 96.38 184 HIS A C 1
ATOM 1396 O O . HIS A 1 184 ? 5.781 -6.359 -13.648 1.00 96.38 184 HIS A O 1
ATOM 1402 N N . CYS A 1 185 ? 6.471 -5.875 -15.738 1.00 96.31 185 CYS A N 1
ATOM 1403 C CA . CYS A 1 185 ? 7.446 -6.951 -15.864 1.00 96.31 185 CYS A CA 1
ATOM 1404 C C . CYS A 1 185 ? 8.689 -6.728 -15.000 1.00 96.31 185 CYS A C 1
ATOM 1406 O O . CYS A 1 185 ? 9.196 -5.607 -14.893 1.00 96.31 185 CYS A O 1
ATOM 1408 N N . ASP A 1 186 ? 9.228 -7.831 -14.482 1.00 95.06 186 ASP A N 1
ATOM 1409 C CA . ASP A 1 186 ? 10.510 -7.851 -13.785 1.00 95.06 186 ASP A CA 1
ATOM 1410 C C . ASP A 1 186 ? 11.666 -7.442 -14.723 1.00 95.06 186 ASP A C 1
ATOM 1412 O O . ASP A 1 186 ? 11.606 -7.687 -15.938 1.00 95.06 186 ASP A O 1
ATOM 1416 N N . PRO A 1 187 ? 12.770 -6.888 -14.183 1.00 93.50 187 PRO A N 1
ATOM 1417 C CA . PRO A 1 187 ? 13.973 -6.618 -14.963 1.00 93.50 187 PRO A CA 1
ATOM 1418 C C . PRO A 1 187 ? 14.441 -7.853 -15.749 1.00 93.50 187 PRO A C 1
ATOM 1420 O O . PRO A 1 187 ? 14.557 -8.953 -15.204 1.00 93.50 187 PRO A O 1
ATOM 1423 N N . GLY A 1 188 ? 14.727 -7.668 -17.039 1.00 93.38 188 GLY A N 1
ATOM 1424 C CA . GLY A 1 188 ? 15.074 -8.749 -17.966 1.00 93.38 188 GLY A CA 1
ATOM 1425 C C . GLY A 1 188 ? 13.928 -9.192 -18.882 1.00 93.38 188 GLY A C 1
ATOM 1426 O O . GLY A 1 188 ? 14.196 -9.914 -19.845 1.00 93.38 188 GLY A O 1
ATOM 1427 N N . TRP A 1 189 ? 12.692 -8.729 -18.646 1.00 95.50 189 TRP A N 1
ATOM 1428 C CA . TRP A 1 189 ? 11.496 -9.085 -19.423 1.00 95.50 189 TRP A CA 1
ATOM 1429 C C . TRP A 1 189 ? 10.772 -7.851 -19.966 1.00 95.50 189 TRP A C 1
ATOM 1431 O O . TRP A 1 189 ? 10.755 -6.807 -19.322 1.00 95.50 189 TRP A O 1
ATOM 1441 N N . ALA A 1 190 ? 10.185 -7.943 -21.160 1.00 93.44 190 ALA A N 1
ATOM 1442 C CA . ALA A 1 190 ? 9.471 -6.826 -21.779 1.00 93.44 190 ALA A CA 1
ATOM 1443 C C . ALA A 1 190 ? 7.942 -6.950 -21.626 1.00 93.44 190 ALA A C 1
ATOM 1445 O O . ALA A 1 190 ? 7.398 -8.049 -21.788 1.00 93.44 190 ALA A O 1
ATOM 1446 N N . PRO A 1 191 ? 7.220 -5.839 -21.389 1.00 94.31 191 PRO A N 1
ATOM 1447 C CA . PRO A 1 191 ? 5.763 -5.816 -21.517 1.00 94.31 191 PRO A CA 1
ATOM 1448 C C . PRO A 1 191 ? 5.337 -6.049 -22.986 1.00 94.31 191 PRO A C 1
ATOM 1450 O O . PRO A 1 191 ? 6.134 -5.805 -23.896 1.00 94.31 191 PRO A O 1
ATOM 1453 N N . PRO A 1 192 ? 4.097 -6.508 -23.265 1.00 94.50 192 PRO A N 1
ATOM 1454 C CA . PRO A 1 192 ? 2.951 -6.589 -22.349 1.00 94.50 192 PRO A CA 1
ATOM 1455 C C . PRO A 1 192 ? 2.794 -7.905 -21.572 1.00 94.50 192 PRO A C 1
ATOM 1457 O O . PRO A 1 192 ? 2.041 -7.920 -20.603 1.00 94.50 192 PRO A O 1
ATOM 1460 N N . PHE A 1 193 ? 3.452 -8.996 -21.979 1.00 95.75 193 PHE A N 1
ATOM 1461 C CA . PHE A 1 193 ? 3.227 -10.334 -21.400 1.00 95.75 193 PHE A CA 1
ATOM 1462 C C . PHE A 1 193 ? 4.432 -10.900 -20.638 1.00 95.75 193 PHE A C 1
ATOM 1464 O O . PHE A 1 193 ? 4.318 -11.967 -20.033 1.00 95.75 193 PHE A O 1
ATOM 1471 N N . CYS A 1 194 ? 5.576 -10.210 -20.634 1.00 96.50 194 CYS A N 1
ATOM 1472 C CA . CYS A 1 194 ? 6.798 -10.645 -19.949 1.00 96.50 194 CYS A CA 1
ATOM 1473 C C . CYS A 1 194 ? 7.316 -12.018 -20.431 1.00 96.50 194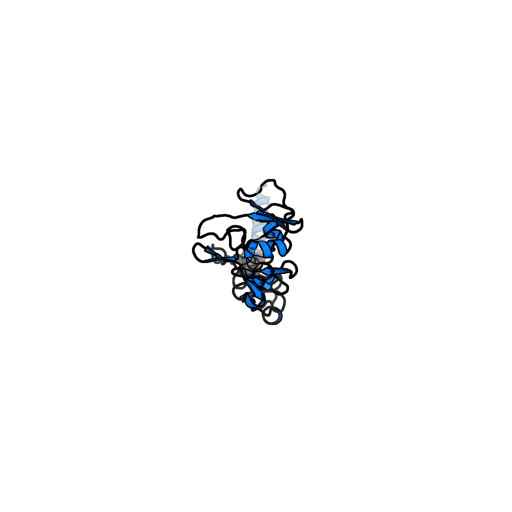 CYS A C 1
ATOM 1475 O O . CYS A 1 194 ? 7.866 -12.799 -19.657 1.00 96.50 194 CYS A O 1
ATOM 1477 N N . ASP A 1 195 ? 7.113 -12.326 -21.714 1.00 96.44 195 ASP A N 1
ATOM 1478 C CA . ASP A 1 195 ? 7.537 -13.552 -22.405 1.00 96.44 195 ASP A CA 1
ATOM 1479 C C . ASP A 1 195 ? 8.811 -13.379 -23.242 1.00 96.44 195 ASP A C 1
ATOM 1481 O O . ASP A 1 195 ? 9.455 -14.364 -23.608 1.00 96.44 195 ASP A O 1
ATOM 1485 N N . VAL A 1 196 ? 9.200 -12.137 -23.524 1.00 95.12 196 VAL A N 1
ATOM 1486 C CA . VAL A 1 196 ? 10.407 -11.797 -24.283 1.00 95.12 196 VAL A CA 1
ATOM 1487 C C . VAL A 1 196 ? 11.395 -11.020 -23.425 1.00 95.12 196 VAL A C 1
ATOM 1489 O O . VAL A 1 196 ? 11.014 -10.360 -22.457 1.00 95.12 196 VAL A O 1
ATOM 1492 N N . SER A 1 197 ? 12.678 -11.087 -23.784 1.00 94.06 197 SER A N 1
ATOM 1493 C CA . SER A 1 197 ? 13.715 -10.337 -23.077 1.00 94.06 197 SER A CA 1
ATOM 1494 C C . SER A 1 197 ? 13.529 -8.829 -23.264 1.00 94.06 197 SER A C 1
ATOM 1496 O O . SER A 1 197 ? 13.228 -8.368 -24.365 1.00 94.06 197 SER A O 1
ATOM 1498 N N . GLY A 1 198 ? 13.708 -8.065 -22.188 1.00 91.25 198 GLY A N 1
ATOM 1499 C CA . GLY A 1 198 ? 13.590 -6.611 -22.189 1.00 91.25 198 GLY A CA 1
ATOM 1500 C C . GLY A 1 198 ? 14.087 -5.991 -20.892 1.00 91.25 198 GLY A C 1
ATOM 1501 O O . GLY A 1 198 ? 14.757 -6.642 -20.093 1.00 91.25 198 GLY A O 1
ATOM 1502 N N . TYR A 1 199 ? 13.753 -4.725 -20.672 1.00 90.25 199 TYR A N 1
ATOM 1503 C CA . TYR A 1 199 ? 14.290 -3.959 -19.547 1.00 90.25 199 TYR A CA 1
ATOM 1504 C C . TYR A 1 199 ? 13.369 -3.912 -18.316 1.00 90.25 199 TYR A C 1
ATOM 1506 O O . TYR A 1 199 ? 13.782 -3.392 -17.284 1.00 90.25 199 TYR A O 1
ATOM 1514 N N . GLY A 1 200 ? 12.170 -4.497 -18.376 1.00 93.62 200 GLY A N 1
ATOM 1515 C CA . GLY A 1 200 ? 11.132 -4.397 -17.344 1.00 93.62 200 GLY A CA 1
ATOM 1516 C C . GLY A 1 200 ? 10.129 -3.275 -17.626 1.00 93.62 200 GLY A C 1
ATOM 1517 O O . GLY A 1 200 ? 10.162 -2.654 -18.692 1.00 93.62 200 GLY A O 1
ATOM 1518 N N . GLY A 1 201 ? 9.266 -2.999 -16.649 1.00 93.50 201 GLY A N 1
ATOM 1519 C CA . GLY A 1 201 ? 8.250 -1.945 -16.718 1.00 93.50 201 GLY A CA 1
ATOM 1520 C C . GLY A 1 201 ? 6.907 -2.433 -17.268 1.00 93.50 201 GLY A C 1
ATOM 1521 O O . GLY A 1 201 ? 6.670 -3.633 -17.406 1.00 93.50 201 GLY A O 1
ATOM 1522 N N . SER A 1 202 ? 6.008 -1.501 -17.576 1.00 94.69 202 SER A N 1
ATOM 1523 C CA . SER A 1 202 ? 4.652 -1.786 -18.067 1.00 94.69 202 SER A CA 1
ATOM 1524 C C . SER A 1 202 ? 4.385 -1.060 -19.383 1.00 94.69 202 SER A C 1
ATOM 1526 O O . SER A 1 202 ? 5.073 -0.105 -19.739 1.00 94.69 202 SER A O 1
ATOM 1528 N N . ILE A 1 203 ? 3.344 -1.479 -20.105 1.00 92.69 203 ILE A N 1
ATOM 1529 C CA . ILE A 1 203 ? 2.823 -0.680 -21.222 1.00 92.69 203 ILE A CA 1
ATOM 1530 C C . ILE A 1 203 ? 2.267 0.673 -20.760 1.00 92.69 203 ILE A C 1
ATOM 1532 O O . ILE A 1 203 ? 2.233 1.604 -21.558 1.00 92.69 203 ILE A O 1
ATOM 1536 N N . ASP A 1 204 ? 1.852 0.786 -19.493 1.00 92.75 204 ASP A N 1
ATOM 1537 C CA . ASP A 1 204 ? 1.267 2.016 -18.943 1.00 92.75 204 ASP A CA 1
ATOM 1538 C C . ASP A 1 204 ? 2.320 2.977 -18.389 1.00 92.75 204 ASP A C 1
ATOM 1540 O O . ASP A 1 204 ? 2.178 4.187 -18.527 1.00 92.75 204 ASP A O 1
ATOM 1544 N N . SER A 1 205 ? 3.377 2.437 -17.777 1.00 89.31 205 SER A N 1
ATOM 1545 C CA . SER A 1 205 ? 4.412 3.216 -17.089 1.00 89.31 205 SER A CA 1
ATOM 1546 C C . SER A 1 205 ? 5.750 3.247 -17.830 1.00 89.31 205 SER A C 1
ATOM 1548 O O . SER A 1 205 ? 6.740 3.739 -17.302 1.00 89.31 205 SER A O 1
ATOM 1550 N N . GLY A 1 206 ? 5.773 2.752 -19.070 1.00 83.31 206 GLY A N 1
ATOM 1551 C CA . GLY A 1 206 ? 6.949 2.722 -19.933 1.00 83.31 206 GLY A CA 1
ATOM 1552 C C . GLY A 1 206 ? 7.941 1.597 -19.598 1.00 83.31 206 GLY A C 1
ATOM 1553 O O . GLY A 1 206 ? 7.934 1.046 -18.493 1.00 83.31 206 GLY A O 1
ATOM 1554 N N . PRO A 1 207 ? 8.807 1.219 -20.557 1.00 80.56 207 PRO A N 1
ATOM 1555 C CA . PRO A 1 207 ? 9.935 0.342 -20.281 1.00 80.56 207 PRO A CA 1
ATOM 1556 C C . PRO A 1 207 ? 11.012 1.096 -19.497 1.00 80.56 207 PRO A C 1
ATOM 1558 O O . PRO A 1 207 ? 11.194 2.300 -19.678 1.00 80.56 207 PRO A O 1
ATOM 1561 N N . THR A 1 208 ? 11.788 0.378 -18.686 1.00 80.75 208 THR A N 1
ATOM 1562 C CA . THR A 1 208 ? 12.811 1.019 -17.835 1.00 80.75 208 THR A CA 1
ATOM 1563 C C . THR A 1 208 ? 13.946 1.679 -18.624 1.00 80.75 208 THR A C 1
ATOM 1565 O O . THR A 1 208 ? 14.614 2.585 -18.127 1.00 80.75 208 THR A O 1
ATOM 1568 N N . HIS A 1 209 ? 14.151 1.243 -19.868 1.00 77.38 209 HIS A N 1
ATOM 1569 C CA . HIS A 1 209 ? 15.140 1.784 -20.784 1.00 77.38 209 HIS A CA 1
ATOM 1570 C C . HIS A 1 209 ? 14.609 1.774 -22.218 1.00 77.38 209 HIS A C 1
ATOM 1572 O O . HIS A 1 209 ? 13.909 0.850 -22.640 1.00 77.38 209 HIS A O 1
ATOM 1578 N N . ILE A 1 210 ? 14.993 2.795 -22.982 1.00 72.00 210 ILE A N 1
ATOM 1579 C CA . ILE A 1 210 ? 14.738 2.879 -24.418 1.00 72.00 210 ILE A CA 1
ATOM 1580 C C . ILE A 1 210 ? 16.051 2.584 -25.125 1.00 72.00 210 ILE A C 1
ATOM 1582 O O . ILE A 1 210 ? 16.994 3.369 -25.042 1.00 72.00 210 ILE A O 1
ATOM 1586 N N . ASP A 1 211 ? 16.118 1.471 -25.850 1.00 69.50 211 ASP A N 1
ATOM 1587 C CA . ASP A 1 211 ? 17.328 1.115 -26.584 1.00 69.50 211 ASP A CA 1
ATOM 1588 C C . ASP A 1 211 ? 17.580 2.049 -27.769 1.00 69.50 211 ASP A C 1
ATOM 1590 O O . ASP A 1 211 ? 17.013 1.904 -28.853 1.00 69.50 211 ASP A O 1
ATOM 1594 N N . THR A 1 212 ? 18.499 2.997 -27.579 1.00 75.44 212 THR A N 1
ATOM 1595 C CA . THR A 1 212 ? 19.013 3.869 -28.644 1.00 75.44 212 THR A CA 1
ATOM 1596 C C . THR A 1 212 ? 20.245 3.293 -29.333 1.00 75.44 212 THR A C 1
ATOM 1598 O O . THR A 1 212 ? 20.688 3.853 -30.332 1.00 75.44 212 THR A O 1
ATOM 1601 N N . SER A 1 213 ? 20.782 2.155 -28.874 1.00 79.06 213 SER A N 1
ATOM 1602 C CA . SER A 1 213 ? 22.060 1.600 -29.345 1.00 79.06 213 SER A CA 1
ATOM 1603 C C . SER A 1 213 ? 22.115 1.366 -30.855 1.00 79.06 213 SER A C 1
ATOM 1605 O O . SER A 1 213 ? 23.152 1.594 -31.472 1.00 79.06 213 SER A O 1
ATOM 1607 N N . LEU A 1 214 ? 21.003 0.962 -31.479 1.00 81.50 214 LEU A N 1
ATOM 1608 C CA . LEU A 1 214 ? 20.912 0.828 -32.938 1.00 81.50 214 LEU A CA 1
ATOM 1609 C C . LEU A 1 214 ? 21.030 2.182 -33.644 1.00 81.50 214 LEU A C 1
ATOM 1611 O O . LEU A 1 214 ? 21.792 2.316 -34.601 1.00 81.50 214 LEU A O 1
ATOM 1615 N N . ARG A 1 215 ? 20.302 3.193 -33.161 1.00 85.31 215 ARG A N 1
ATOM 1616 C CA . ARG A 1 215 ? 20.358 4.560 -33.692 1.00 85.31 215 ARG A CA 1
ATOM 1617 C C . ARG A 1 215 ? 21.757 5.139 -33.522 1.00 85.31 215 ARG A C 1
ATOM 1619 O O . ARG A 1 215 ? 22.327 5.645 -34.483 1.00 85.31 215 ARG A O 1
ATOM 1626 N N . ASP A 1 216 ? 22.313 5.029 -32.326 1.00 87.12 216 ASP A N 1
ATOM 1627 C CA . ASP A 1 216 ? 23.618 5.587 -31.989 1.00 87.12 216 ASP A CA 1
ATOM 1628 C C . ASP A 1 216 ? 24.727 4.858 -32.764 1.00 87.12 216 ASP A C 1
ATOM 1630 O O . ASP A 1 216 ? 25.623 5.496 -33.318 1.00 87.12 216 ASP A O 1
ATOM 1634 N N . GLY A 1 217 ? 24.610 3.535 -32.924 1.00 90.62 217 GLY A N 1
ATOM 1635 C CA . GLY A 1 217 ? 25.489 2.729 -33.769 1.00 90.62 217 GLY A CA 1
ATOM 1636 C C . GLY A 1 217 ? 25.439 3.139 -35.243 1.00 90.62 217 GLY A C 1
ATOM 1637 O O . GLY A 1 217 ? 26.487 3.302 -35.870 1.00 90.62 217 GLY A O 1
ATOM 1638 N N . LEU A 1 218 ? 24.243 3.379 -35.791 1.00 93.38 218 LEU A N 1
ATOM 1639 C CA . LEU A 1 218 ? 24.078 3.886 -37.157 1.00 93.38 218 LEU A CA 1
ATOM 1640 C C . LEU A 1 218 ? 24.686 5.286 -37.313 1.00 93.38 218 LEU A C 1
ATOM 1642 O O . LEU A 1 218 ? 25.399 5.533 -38.284 1.00 93.38 218 LEU A O 1
ATOM 1646 N N . LEU A 1 219 ? 24.464 6.185 -36.352 1.00 93.50 219 LEU A N 1
ATOM 1647 C CA . LEU A 1 219 ? 25.035 7.534 -36.375 1.00 93.50 219 LEU A CA 1
ATOM 1648 C C . LEU A 1 219 ? 26.567 7.499 -36.351 1.00 93.50 219 LEU A C 1
ATOM 1650 O O . LEU A 1 219 ? 27.201 8.158 -37.174 1.00 93.50 219 LEU A O 1
ATOM 1654 N N . ILE A 1 220 ? 27.172 6.689 -35.478 1.00 94.12 220 ILE A N 1
ATOM 1655 C CA . ILE A 1 220 ? 28.631 6.507 -35.423 1.00 94.12 220 ILE A CA 1
ATOM 1656 C C . ILE A 1 220 ? 29.153 5.935 -36.745 1.00 94.12 220 ILE A C 1
ATOM 1658 O O . ILE A 1 220 ? 30.156 6.416 -37.284 1.00 94.12 220 ILE A O 1
ATOM 1662 N N . PHE A 1 221 ? 28.469 4.935 -37.303 1.00 96.00 221 PHE A N 1
ATOM 1663 C CA . PHE A 1 221 ? 28.875 4.324 -38.562 1.00 96.00 221 PHE A CA 1
ATOM 1664 C C . PHE A 1 221 ? 28.861 5.334 -39.719 1.00 96.00 221 PHE A C 1
ATOM 1666 O O . PHE A 1 221 ? 29.856 5.461 -40.433 1.00 96.00 221 PHE A O 1
ATOM 1673 N N . PHE A 1 222 ? 27.775 6.092 -39.884 1.00 96.00 222 PHE A N 1
ATOM 1674 C CA . PHE A 1 222 ? 27.629 7.032 -40.997 1.00 96.00 222 PHE A CA 1
ATOM 1675 C C . PHE A 1 222 ? 28.424 8.332 -40.829 1.00 96.00 222 PHE A C 1
ATOM 1677 O O . PHE A 1 222 ? 28.882 8.876 -41.833 1.00 96.00 222 PHE A O 1
ATOM 1684 N N . LEU A 1 223 ? 28.613 8.834 -39.603 1.00 95.62 223 LEU A N 1
ATOM 1685 C CA . LEU A 1 223 ? 29.282 10.121 -39.358 1.00 95.62 223 LEU A CA 1
ATOM 1686 C C . LEU A 1 223 ? 30.786 9.998 -39.097 1.00 95.62 223 LEU A C 1
ATOM 1688 O O . LEU A 1 223 ? 31.517 10.952 -39.356 1.00 95.62 223 LEU A O 1
ATOM 1692 N N . LEU A 1 224 ? 31.266 8.851 -38.606 1.00 94.81 224 LEU A N 1
ATOM 1693 C CA . LEU A 1 224 ? 32.688 8.647 -38.302 1.00 94.81 224 LEU A CA 1
ATOM 1694 C C . LEU A 1 224 ? 33.312 7.557 -39.168 1.00 94.81 224 LEU A C 1
ATOM 1696 O O . LEU A 1 224 ? 34.283 7.817 -39.879 1.00 94.81 224 LEU A O 1
ATOM 1700 N N . VAL A 1 225 ? 32.760 6.343 -39.147 1.00 96.06 225 VAL A N 1
ATOM 1701 C CA . VAL A 1 225 ? 33.413 5.182 -39.778 1.00 96.06 225 VAL A CA 1
ATOM 1702 C C . VAL A 1 225 ? 33.429 5.308 -41.304 1.00 96.06 225 VAL A C 1
ATOM 1704 O O . VAL A 1 225 ? 34.483 5.167 -41.928 1.00 96.06 225 VAL A O 1
ATOM 1707 N N . LEU A 1 226 ? 32.283 5.617 -41.915 1.00 96.81 226 LEU A N 1
ATOM 1708 C CA . LEU A 1 226 ? 32.143 5.705 -43.367 1.00 96.81 226 LEU A CA 1
ATOM 1709 C C . LEU A 1 226 ? 32.991 6.844 -43.980 1.00 96.81 226 LEU A C 1
ATOM 1711 O O . LEU A 1 226 ? 33.717 6.569 -44.940 1.00 96.81 226 LEU A O 1
ATOM 1715 N N . PRO A 1 227 ? 33.011 8.082 -43.440 1.00 96.44 227 PRO A N 1
ATOM 1716 C CA . PRO A 1 227 ? 33.875 9.145 -43.956 1.00 96.44 227 PRO A CA 1
ATOM 1717 C C . PRO A 1 227 ? 35.366 8.820 -43.837 1.00 96.44 227 PRO A C 1
ATOM 1719 O O . PRO A 1 227 ? 36.120 9.080 -44.775 1.00 96.44 227 PRO A O 1
ATOM 1722 N N . ILE A 1 228 ? 35.802 8.203 -42.731 1.00 96.38 228 ILE A N 1
ATOM 1723 C CA . ILE A 1 228 ? 37.199 7.777 -42.558 1.00 96.38 228 ILE A CA 1
ATOM 1724 C C . ILE A 1 228 ? 37.574 6.734 -43.615 1.00 96.38 228 ILE A C 1
ATOM 1726 O O . ILE A 1 228 ? 38.615 6.867 -44.260 1.00 96.38 228 ILE A O 1
ATOM 1730 N N . LEU A 1 229 ? 36.722 5.732 -43.851 1.00 96.69 229 LEU A N 1
ATOM 1731 C CA . LEU A 1 229 ? 36.953 4.730 -44.896 1.00 96.69 229 LEU A CA 1
ATOM 1732 C C . LEU A 1 229 ? 37.062 5.372 -46.284 1.00 96.69 229 LEU A C 1
ATOM 1734 O O . LEU A 1 229 ? 37.984 5.050 -47.035 1.00 96.69 229 LEU A O 1
ATOM 1738 N N . ILE A 1 230 ? 36.182 6.322 -46.609 1.00 96.12 230 ILE A N 1
ATOM 1739 C CA . ILE A 1 230 ? 36.236 7.064 -47.876 1.00 96.12 230 ILE A CA 1
ATOM 1740 C C . ILE A 1 230 ? 37.557 7.839 -47.995 1.00 96.12 230 ILE A C 1
ATOM 1742 O O . ILE A 1 230 ? 38.226 7.750 -49.027 1.00 96.12 230 ILE A O 1
ATOM 1746 N N . LEU A 1 231 ? 37.982 8.551 -46.946 1.00 94.81 231 LEU A N 1
ATOM 1747 C CA . LEU A 1 231 ? 39.253 9.284 -46.934 1.00 94.81 231 LEU A CA 1
ATOM 1748 C C . LEU A 1 231 ? 40.461 8.357 -47.113 1.00 94.81 231 LEU A C 1
ATOM 1750 O O . LEU A 1 231 ? 41.375 8.687 -47.872 1.00 94.81 231 LEU A O 1
ATOM 1754 N N . LEU A 1 232 ? 40.460 7.184 -46.476 1.00 95.25 232 LEU A N 1
ATOM 1755 C CA . LEU A 1 232 ? 41.513 6.178 -46.632 1.00 95.25 232 LEU A CA 1
ATOM 1756 C C . LEU A 1 232 ? 41.574 5.636 -48.065 1.00 95.25 232 LEU A C 1
ATOM 1758 O O . LEU A 1 232 ? 42.663 5.527 -48.634 1.00 95.25 232 LEU A O 1
ATOM 1762 N N . VAL A 1 233 ? 40.423 5.354 -48.682 1.00 95.62 233 VAL A N 1
ATOM 1763 C CA . VAL A 1 233 ? 40.348 4.926 -50.088 1.00 95.62 233 VAL A CA 1
ATOM 1764 C C . VAL A 1 233 ? 40.866 6.026 -51.016 1.00 95.62 233 VAL A C 1
ATOM 1766 O O . VAL A 1 233 ? 41.694 5.753 -51.888 1.00 95.62 233 VAL A O 1
ATOM 1769 N N . ILE A 1 234 ? 40.463 7.283 -50.805 1.00 93.75 234 ILE A N 1
ATOM 1770 C CA . ILE A 1 234 ? 40.958 8.429 -51.583 1.00 93.75 234 ILE A CA 1
ATOM 1771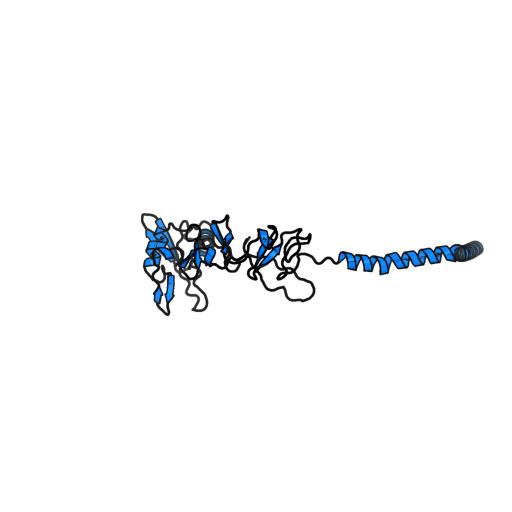 C C . ILE A 1 234 ? 42.477 8.572 -51.427 1.00 93.75 234 ILE A C 1
ATOM 1773 O O . ILE A 1 234 ? 43.185 8.703 -52.429 1.00 93.75 234 ILE A O 1
ATOM 1777 N N . ALA A 1 235 ? 42.998 8.502 -50.199 1.00 90.56 235 ALA A N 1
ATOM 1778 C CA . ALA A 1 235 ? 44.431 8.571 -49.922 1.00 90.56 235 ALA A CA 1
ATOM 1779 C C . ALA A 1 235 ? 45.197 7.424 -50.600 1.00 90.56 235 ALA A C 1
ATOM 1781 O O . ALA A 1 235 ? 46.269 7.645 -51.171 1.00 90.56 235 ALA A O 1
ATOM 1782 N N . PHE A 1 236 ? 44.632 6.213 -50.613 1.00 93.56 236 PHE A N 1
ATOM 1783 C CA . PHE A 1 236 ? 45.212 5.061 -51.295 1.00 93.56 236 PHE A CA 1
ATOM 1784 C C . PHE A 1 236 ? 45.226 5.236 -52.819 1.00 93.56 236 PHE A C 1
ATOM 1786 O O . PHE A 1 236 ? 46.267 5.038 -53.448 1.00 93.56 236 PHE A O 1
ATOM 1793 N N . VAL A 1 237 ? 44.119 5.665 -53.431 1.00 92.75 237 VAL A N 1
ATOM 1794 C CA . VAL A 1 237 ? 44.043 5.916 -54.882 1.00 92.75 237 VAL A CA 1
ATOM 1795 C C . VAL A 1 237 ? 44.997 7.045 -55.285 1.00 92.75 237 VAL A C 1
ATOM 1797 O O . VAL A 1 237 ? 45.759 6.920 -56.247 1.00 92.75 237 VAL A O 1
ATOM 1800 N N . LYS A 1 238 ? 45.038 8.131 -54.507 1.00 90.31 238 LYS A N 1
ATOM 1801 C CA . LYS A 1 238 ? 45.907 9.292 -54.753 1.00 90.31 238 LYS A CA 1
ATOM 1802 C C . LYS A 1 238 ? 47.330 9.122 -54.214 1.00 90.31 238 LYS A C 1
ATOM 1804 O O . LYS A 1 238 ? 48.133 10.044 -54.349 1.00 90.31 238 LYS A O 1
ATOM 1809 N N . ARG A 1 239 ? 47.720 7.947 -53.703 1.00 87.06 239 ARG A N 1
ATOM 1810 C CA . ARG A 1 239 ? 49.037 7.711 -53.071 1.00 87.06 239 ARG A CA 1
ATOM 1811 C C . ARG A 1 239 ? 50.234 8.116 -53.934 1.00 87.06 239 ARG A C 1
ATOM 1813 O O . ARG A 1 239 ? 51.229 8.610 -53.411 1.00 87.06 239 ARG A O 1
ATOM 1820 N N . LYS A 1 240 ? 50.160 7.925 -55.260 1.00 83.38 240 LYS A N 1
ATOM 1821 C CA . LYS A 1 240 ? 51.233 8.315 -56.199 1.00 83.38 240 LYS A CA 1
ATOM 1822 C C . LYS A 1 240 ? 51.318 9.836 -56.362 1.00 83.38 240 LYS A C 1
ATOM 1824 O O . LYS A 1 240 ? 52.417 10.378 -56.417 1.00 83.38 240 LYS A O 1
ATOM 1829 N N . GLU A 1 241 ? 50.176 10.514 -56.407 1.00 81.62 241 GLU A N 1
ATOM 1830 C CA . GLU A 1 241 ? 50.062 11.975 -56.493 1.00 81.62 241 GLU A CA 1
ATOM 1831 C C . GLU A 1 241 ? 50.539 12.643 -55.194 1.00 81.62 241 GLU A C 1
ATOM 1833 O O . GLU A 1 241 ? 51.347 13.571 -55.225 1.00 81.62 241 GLU A O 1
ATOM 1838 N N . ILE A 1 242 ? 50.111 12.102 -54.049 1.00 78.56 242 ILE A N 1
ATOM 1839 C CA . ILE A 1 242 ? 50.490 12.555 -52.705 1.00 78.56 242 ILE A CA 1
ATOM 1840 C C . ILE A 1 242 ? 51.997 12.382 -52.495 1.00 78.56 242 ILE A C 1
ATOM 1842 O O . ILE A 1 242 ? 52.676 13.342 -52.137 1.00 78.56 242 ILE A O 1
ATOM 1846 N N . LYS A 1 243 ? 52.562 11.207 -52.822 1.00 77.12 243 LYS A N 1
ATOM 1847 C CA . LYS A 1 243 ? 54.021 11.000 -52.792 1.00 77.12 243 LYS A CA 1
ATOM 1848 C C . LYS A 1 243 ? 54.747 11.998 -53.697 1.00 77.12 243 LYS A C 1
ATOM 1850 O O . LYS A 1 243 ? 55.731 12.589 -53.268 1.00 77.12 243 LYS A O 1
ATOM 1855 N N . ARG A 1 244 ? 54.267 12.235 -54.926 1.00 76.81 244 ARG A N 1
ATOM 1856 C CA . ARG A 1 244 ? 54.871 13.221 -55.845 1.00 76.81 244 ARG A CA 1
ATOM 1857 C C . ARG A 1 244 ? 54.865 14.643 -55.270 1.00 76.81 244 ARG A C 1
ATOM 1859 O O . ARG A 1 244 ? 55.859 15.342 -55.450 1.00 76.81 244 ARG A O 1
ATOM 1866 N N . ARG A 1 245 ? 53.796 15.071 -54.587 1.00 77.81 245 ARG A N 1
ATOM 1867 C CA . ARG A 1 245 ? 53.721 16.388 -53.924 1.00 77.81 245 ARG A CA 1
ATOM 1868 C C . ARG A 1 245 ? 54.662 16.485 -52.721 1.00 77.81 245 ARG A C 1
ATOM 1870 O O . ARG A 1 245 ? 55.481 17.398 -52.694 1.00 77.81 245 ARG A O 1
ATOM 1877 N N . LEU A 1 246 ? 54.663 15.490 -51.835 1.00 75.44 246 LEU A N 1
ATOM 1878 C CA . LEU A 1 246 ? 55.568 15.437 -50.677 1.00 75.44 246 LEU A CA 1
ATOM 1879 C C . LEU A 1 246 ? 57.053 15.427 -51.091 1.00 75.44 246 LEU A C 1
ATOM 1881 O O . LEU A 1 246 ? 57.877 16.121 -50.500 1.00 75.44 246 LEU A O 1
ATOM 1885 N N . PHE A 1 247 ? 57.410 14.707 -52.163 1.00 71.56 247 PHE A N 1
ATOM 1886 C CA . PHE A 1 247 ? 58.770 14.731 -52.723 1.00 71.56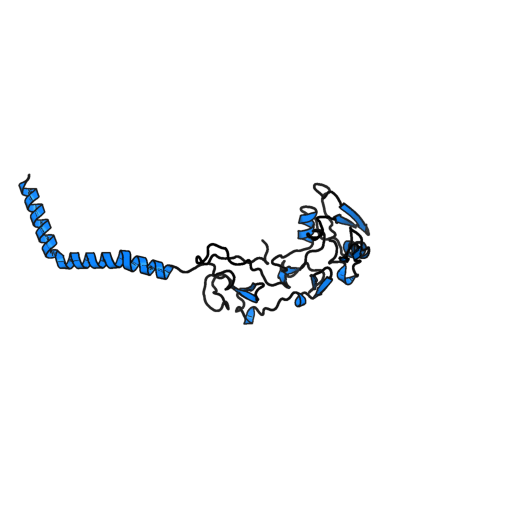 247 PHE A CA 1
ATOM 1887 C C . PHE A 1 247 ? 59.145 16.067 -53.388 1.00 71.56 247 PHE A C 1
ATOM 1889 O O . PHE A 1 247 ? 60.337 16.361 -53.515 1.00 71.56 247 PHE A O 1
ATOM 1896 N N . ARG A 1 248 ? 58.171 16.858 -53.861 1.00 66.25 248 ARG A N 1
ATOM 1897 C CA . ARG A 1 248 ? 58.411 18.208 -54.401 1.00 66.25 248 ARG A CA 1
ATOM 1898 C C . ARG A 1 248 ? 58.601 19.227 -53.278 1.00 66.25 248 ARG A C 1
ATOM 1900 O O . ARG A 1 248 ? 59.494 20.057 -53.394 1.00 66.25 248 ARG A O 1
ATOM 1907 N N . GLU A 1 249 ? 57.833 19.137 -52.197 1.00 64.38 249 GLU A N 1
ATOM 1908 C CA . GLU A 1 249 ? 57.992 19.996 -51.012 1.00 64.38 249 GLU A CA 1
ATOM 1909 C C . GLU A 1 249 ? 59.314 19.739 -50.285 1.00 64.38 249 GLU A C 1
ATOM 1911 O O . GLU A 1 249 ? 60.066 20.679 -50.044 1.00 64.38 249 GLU A O 1
ATOM 1916 N N . ARG A 1 250 ? 59.684 18.472 -50.052 1.00 64.31 250 ARG A N 1
ATOM 1917 C CA . ARG A 1 250 ? 60.965 18.125 -49.411 1.00 64.31 250 ARG A CA 1
ATOM 1918 C C . ARG A 1 250 ? 62.183 18.601 -50.225 1.00 64.31 250 ARG A C 1
ATOM 1920 O O . ARG A 1 250 ? 63.178 19.035 -49.658 1.00 64.31 250 ARG A O 1
ATOM 1927 N N . ARG A 1 251 ? 62.086 18.595 -51.563 1.00 60.69 251 ARG A N 1
ATOM 1928 C CA . ARG A 1 251 ? 63.110 19.168 -52.461 1.00 60.69 251 ARG A CA 1
ATOM 1929 C C . ARG A 1 251 ? 63.168 20.696 -52.451 1.00 60.69 251 ARG A C 1
ATOM 1931 O O . ARG A 1 251 ? 64.220 21.242 -52.761 1.00 60.69 251 ARG A O 1
ATOM 1938 N N . ARG A 1 252 ? 62.062 21.383 -52.151 1.00 60.94 252 ARG A N 1
ATOM 1939 C CA . ARG A 1 252 ? 62.050 22.845 -51.976 1.00 60.94 252 ARG A CA 1
ATOM 1940 C C . ARG A 1 252 ? 62.687 23.241 -50.646 1.00 60.94 252 ARG A C 1
ATOM 1942 O O . ARG A 1 252 ? 63.455 24.189 -50.633 1.00 60.94 252 ARG A O 1
ATOM 1949 N N . HIS A 1 253 ? 62.437 22.477 -49.583 1.00 61.16 253 HIS A N 1
ATOM 1950 C CA . HIS A 1 253 ? 63.016 22.731 -48.262 1.00 61.16 253 HIS A CA 1
ATOM 1951 C C . HIS A 1 253 ? 64.546 22.552 -48.244 1.00 61.16 253 HIS A C 1
ATOM 1953 O O . HIS A 1 253 ? 65.248 23.422 -47.756 1.00 61.16 253 HIS A O 1
ATOM 1959 N N . HIS A 1 254 ? 65.079 21.503 -48.886 1.00 58.50 254 HIS A N 1
ATOM 1960 C CA . HIS A 1 254 ? 66.534 21.301 -49.037 1.00 58.50 254 HIS A CA 1
ATOM 1961 C C . HIS A 1 254 ? 67.254 22.318 -49.943 1.00 58.50 254 HIS A C 1
ATOM 1963 O O . HIS A 1 254 ? 68.471 22.267 -50.047 1.00 58.50 254 HIS A O 1
ATOM 1969 N N . ARG A 1 255 ? 66.530 23.184 -50.665 1.00 58.66 255 ARG A N 1
ATOM 1970 C CA . ARG A 1 255 ? 67.123 24.277 -51.462 1.00 58.66 255 ARG A CA 1
ATOM 1971 C C . ARG A 1 255 ? 67.080 25.631 -50.742 1.00 58.66 255 ARG A C 1
ATOM 1973 O O . ARG A 1 255 ? 67.535 26.609 -51.322 1.00 58.66 255 ARG A O 1
ATOM 1980 N N . ALA A 1 256 ? 66.453 25.696 -49.567 1.00 57.59 256 ALA A N 1
ATOM 1981 C CA . ALA A 1 256 ? 66.281 26.915 -48.777 1.00 57.59 256 ALA A CA 1
ATOM 1982 C C . ALA A 1 256 ? 67.163 26.947 -47.508 1.00 57.59 256 ALA A C 1
ATOM 1984 O O . ALA A 1 256 ? 67.169 27.965 -46.822 1.00 57.59 256 ALA A O 1
ATOM 1985 N N . GLU A 1 257 ? 67.889 25.859 -47.226 1.00 48.53 257 GLU A N 1
ATOM 1986 C CA . GLU A 1 257 ? 69.087 25.803 -46.365 1.00 48.53 257 GLU A CA 1
ATOM 1987 C C . GLU A 1 257 ? 70.339 25.889 -47.243 1.00 48.53 257 GLU A C 1
ATOM 1989 O O . GLU A 1 257 ? 71.320 26.525 -46.802 1.00 48.53 257 GLU A O 1
#

Sequence (257 aa):
SNTCDLPEYCNGTYYDCPEDVYVMDGYPCNNMKDYCYNGICESYDSQCESLFGKGAKRGPNICFERANSKGDRFGNCGMNGPNFVKCSQANSLCGKIHCTSFKEENLPSQLYFQNLDGIKCVTTEFDLGSDIPDPALVHKGSSCAEGKACVDYQCINASLLGYNCDIKKKCNGRAVCNNKGNCHCDPGWAPPFCDVSGYGGSIDSGPTHIDTSLRDGLLIFFLLVLPILILLVIAFVKRKEIKRRLFRERRRHHRAE

Secondary structure (DSSP, 8-state):
--TTB------SS-SSPPPP-BBPTT-EETTTTEE-BTTB---HHHHHHHHH-TT-EEPPHHHHHHHHTS-BTTB-S-EETTEEPPPPGGGGGGSB--EES--SSS--S-EEEEEETTEEEEEE-----TTS--TTBPPTT--SBTTEEEETTEEEEGGGS-----HHHHSTTSEEEBTTS-EEEPTEEETTTS-EEE--EETTTEES----HHHHHHHHIIIIIHHHHHHHHHHHHTHHHHHHHHHHHHHHHTT--